Protein AF-A0A932FJI8-F1 (afdb_monomer)

Nearest PDB structures (foldseek):
  6lum-assembly1_Q  TM=9.119E-01  e=1.087E-14  Mycolicibacterium smegmatis MC2 51
  1kf6-assembly1_B  TM=9.135E-01  e=4.996E-11  Escherichia coli
  2fbw-assembly2_O  TM=8.917E-01  e=2.232E-11  Gallus gallus
  8gs8-assembly1_B  TM=8.848E-01  e=3.620E-11  Homo sapiens
  2b76-assembly2_N  TM=8.723E-01  e=9.084E-10  Escherichia coli

Mean predicted aligned error: 7.59 Å

pLDDT: mean 89.81, std 11.36, range [45.34, 98.38]

Sequence (177 aa):
MQIDLRILRYDPERDAKPHWQSYAVEADPRADRVLDLLHRVKYEHDGSLTFRRSCAHGICGSVNEAPAPQRERLQSVEERARYDDTTKCILCAACTTSCPSFWSKEAYVGPAAIVNAHRFIFDSRDEGGDERLEILAGDDGVWRCRTIFNCTDACPRGIHITQAILEVSAAIVERRQ

Solvent-accessible surface area (backbone atoms only — not comparable to full-atom values): 10841 Å² total; per-residue (Å²): 88,82,42,77,48,75,42,82,43,76,46,90,92,78,43,96,60,74,44,81,46,78,42,85,40,79,43,49,91,88,76,58,50,75,67,55,52,54,47,46,41,28,77,76,75,37,74,85,62,80,84,91,84,87,87,69,74,74,80,83,84,88,53,64,92,68,79,85,66,100,59,84,83,87,77,53,73,69,50,54,55,71,24,48,62,43,66,63,56,47,82,79,48,48,24,31,78,52,28,67,60,34,75,76,34,83,74,36,63,41,58,57,50,48,34,56,46,40,31,43,55,48,31,88,80,39,72,57,29,66,61,52,44,56,61,38,68,37,85,42,25,57,76,52,64,76,83,77,51,42,30,27,75,47,30,94,71,70,35,62,46,59,56,47,46,49,53,50,47,48,54,52,54,59,73,74,110

Structure (mmCIF, N/CA/C/O backbone):
data_AF-A0A932FJI8-F1
#
_entry.id   AF-A0A932FJI8-F1
#
loop_
_atom_site.group_PDB
_atom_site.id
_atom_site.type_symbol
_atom_site.label_atom_id
_atom_site.label_alt_id
_atom_site.label_comp_id
_atom_site.label_asym_id
_atom_site.label_entity_id
_atom_site.label_seq_id
_atom_site.pdbx_PDB_ins_code
_atom_site.Cartn_x
_atom_site.Cartn_y
_atom_site.Cartn_z
_atom_site.occupancy
_atom_site.B_iso_or_equiv
_atom_site.auth_seq_id
_atom_site.auth_comp_id
_atom_site.auth_asym_id
_atom_site.auth_atom_id
_atom_site.pdbx_PDB_model_num
ATOM 1 N N . MET A 1 1 ? 25.752 10.094 -19.053 1.00 90.19 1 MET A N 1
ATOM 2 C CA . MET A 1 1 ? 26.466 8.797 -18.972 1.00 90.19 1 MET A CA 1
ATOM 3 C C . MET A 1 1 ? 25.630 7.731 -19.654 1.00 90.19 1 MET A C 1
ATOM 5 O O . MET A 1 1 ? 24.414 7.811 -19.571 1.00 90.19 1 MET A O 1
ATOM 9 N N . GLN A 1 2 ? 26.241 6.759 -20.325 1.00 90.06 2 GLN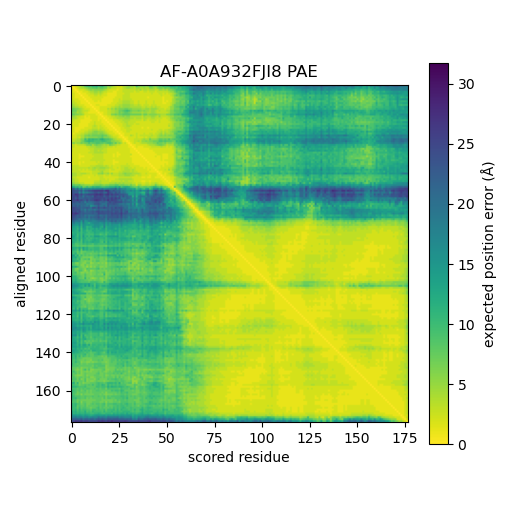 A N 1
ATOM 10 C CA . GLN A 1 2 ? 25.495 5.680 -20.978 1.00 90.06 2 GLN A CA 1
ATOM 11 C C . GLN A 1 2 ? 25.174 4.572 -19.964 1.00 90.06 2 GLN A C 1
ATOM 13 O O . GLN A 1 2 ? 26.068 4.126 -19.244 1.00 90.06 2 GLN A O 1
ATOM 18 N N . ILE A 1 3 ? 23.912 4.149 -19.893 1.00 92.62 3 ILE A N 1
ATOM 19 C CA . ILE A 1 3 ? 23.427 3.079 -19.012 1.00 92.62 3 ILE A CA 1
ATOM 20 C C . ILE A 1 3 ? 22.769 1.995 -19.867 1.00 92.62 3 ILE A C 1
ATOM 22 O O . ILE A 1 3 ? 22.041 2.313 -20.805 1.00 92.62 3 ILE A O 1
ATOM 26 N N . ASP A 1 4 ? 22.992 0.724 -19.529 1.00 93.62 4 ASP A N 1
ATOM 27 C CA . ASP A 1 4 ? 22.212 -0.384 -20.087 1.00 93.62 4 ASP A CA 1
ATOM 28 C C . ASP A 1 4 ? 20.957 -0.632 -19.236 1.00 93.62 4 ASP A C 1
ATOM 30 O O . ASP A 1 4 ? 21.032 -1.156 -18.120 1.00 93.62 4 ASP A O 1
ATOM 34 N N . LEU A 1 5 ? 19.793 -0.222 -19.745 1.00 92.88 5 LEU A N 1
ATOM 35 C CA . LEU A 1 5 ? 18.506 -0.422 -19.090 1.00 92.88 5 LEU A CA 1
ATOM 36 C C . LEU A 1 5 ? 17.909 -1.766 -19.517 1.00 92.88 5 LEU A C 1
ATOM 38 O O . LEU A 1 5 ? 17.466 -1.942 -20.652 1.00 92.88 5 LEU A O 1
ATOM 42 N N . ARG A 1 6 ? 17.859 -2.713 -18.577 1.00 95.31 6 ARG A N 1
ATOM 43 C CA . ARG A 1 6 ? 17.269 -4.041 -18.784 1.00 95.31 6 ARG A CA 1
ATOM 44 C C . ARG A 1 6 ? 15.791 -4.037 -18.413 1.00 95.31 6 ARG A C 1
ATOM 46 O O . ARG A 1 6 ? 15.445 -3.876 -17.244 1.00 95.31 6 ARG A O 1
ATOM 53 N N . ILE A 1 7 ? 14.924 -4.249 -19.399 1.00 94.12 7 ILE A N 1
ATOM 54 C CA . ILE A 1 7 ? 13.464 -4.244 -19.241 1.00 94.12 7 ILE A CA 1
ATOM 55 C C . ILE A 1 7 ? 12.924 -5.652 -19.507 1.00 94.12 7 ILE A C 1
ATOM 57 O O . ILE A 1 7 ? 13.266 -6.275 -20.513 1.00 94.12 7 ILE A O 1
ATOM 61 N N . LEU A 1 8 ? 12.071 -6.155 -18.610 1.00 94.50 8 LEU A N 1
ATOM 62 C CA . LEU A 1 8 ? 11.335 -7.401 -18.825 1.00 94.50 8 LEU A CA 1
ATOM 63 C C . LEU A 1 8 ? 10.135 -7.120 -19.740 1.00 94.50 8 LEU A C 1
ATOM 65 O O . LEU A 1 8 ? 9.272 -6.310 -19.403 1.00 94.50 8 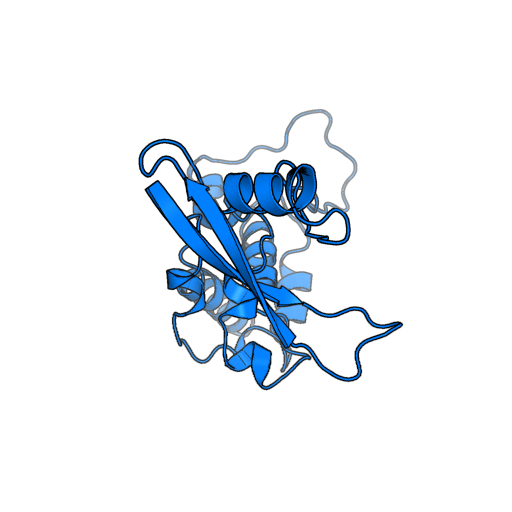LEU A O 1
ATOM 69 N N . ARG A 1 9 ? 10.100 -7.767 -20.905 1.00 95.00 9 ARG A N 1
ATOM 70 C CA . ARG A 1 9 ? 9.103 -7.586 -21.965 1.00 95.00 9 ARG A CA 1
ATOM 71 C C . ARG A 1 9 ? 8.181 -8.792 -22.055 1.00 95.00 9 ARG A C 1
ATOM 73 O O . ARG A 1 9 ? 8.599 -9.917 -21.783 1.00 95.00 9 ARG A O 1
ATOM 80 N N . TYR 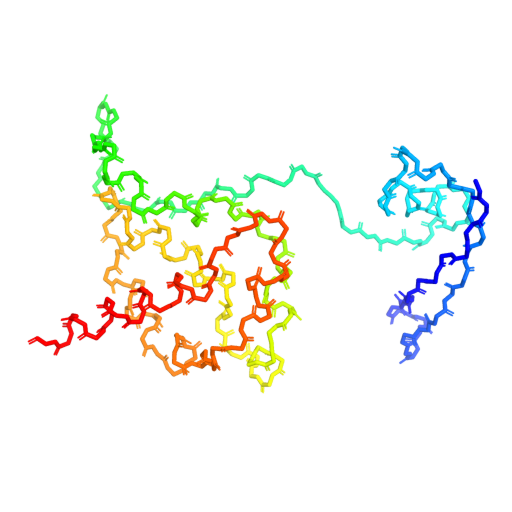A 1 10 ? 6.932 -8.528 -22.420 1.00 93.94 10 TYR A N 1
ATOM 81 C CA . TYR A 1 10 ? 5.926 -9.545 -22.686 1.00 93.94 10 TYR A CA 1
ATOM 82 C C . TYR A 1 10 ? 4.821 -8.962 -23.577 1.00 93.94 10 TYR A C 1
ATOM 84 O O . TYR A 1 10 ? 4.185 -7.977 -23.196 1.00 93.94 10 TYR A O 1
ATOM 92 N N . ASP A 1 11 ? 4.612 -9.565 -24.743 1.00 93.12 11 ASP A N 1
ATOM 93 C CA . ASP A 1 11 ? 3.477 -9.343 -25.640 1.00 93.12 11 ASP A CA 1
ATOM 94 C C . ASP A 1 11 ? 2.562 -10.584 -25.608 1.00 93.12 11 ASP A C 1
ATOM 96 O O . ASP A 1 11 ? 2.974 -11.643 -26.082 1.00 93.12 11 ASP A O 1
ATOM 100 N N . PRO A 1 12 ? 1.332 -10.501 -25.068 1.00 92.38 12 PRO A N 1
ATOM 101 C CA . PRO A 1 12 ? 0.453 -11.662 -24.927 1.00 92.38 12 PRO A CA 1
ATOM 102 C C . PRO A 1 12 ? 0.023 -12.294 -26.261 1.00 92.38 12 PRO A C 1
ATOM 104 O O . PRO A 1 12 ? -0.413 -13.443 -26.259 1.00 92.38 12 PRO A O 1
ATOM 107 N N . GLU A 1 13 ? 0.133 -11.583 -27.388 1.00 94.69 13 GLU A N 1
ATOM 108 C CA . GLU A 1 13 ? -0.219 -12.118 -28.711 1.00 94.69 13 GLU A CA 1
ATOM 109 C C . GLU A 1 13 ? 0.952 -12.848 -29.386 1.00 94.69 13 GLU A C 1
ATOM 111 O O . GLU A 1 13 ? 0.742 -13.622 -30.322 1.00 94.69 13 GLU A O 1
ATOM 116 N N . ARG A 1 14 ? 2.190 -12.603 -28.937 1.00 92.88 14 ARG A N 1
ATOM 117 C CA . ARG A 1 14 ? 3.414 -13.067 -29.617 1.00 92.88 14 ARG A CA 1
ATOM 118 C C . ARG A 1 14 ? 4.323 -13.914 -28.738 1.00 92.88 14 ARG A C 1
ATOM 120 O O . ARG A 1 14 ? 4.955 -14.847 -29.231 1.00 92.88 14 ARG A O 1
ATOM 127 N N . ASP A 1 15 ? 4.396 -13.601 -27.451 1.00 93.56 15 ASP A N 1
ATOM 128 C CA . ASP A 1 15 ? 5.354 -14.193 -26.532 1.00 93.56 15 ASP A CA 1
ATOM 129 C C . ASP A 1 15 ? 4.743 -15.355 -25.750 1.00 93.56 15 ASP A C 1
ATOM 131 O O . ASP A 1 15 ? 3.757 -15.220 -25.028 1.00 93.56 15 ASP A O 1
ATOM 135 N N . ALA A 1 16 ? 5.415 -16.505 -25.793 1.00 93.62 16 ALA A N 1
ATOM 136 C CA . ALA A 1 16 ? 5.078 -17.634 -24.927 1.00 93.62 16 ALA A CA 1
ATOM 137 C C . ALA A 1 16 ? 5.461 -17.386 -23.453 1.00 93.62 16 ALA A C 1
ATOM 139 O O . ALA A 1 16 ? 4.889 -17.992 -22.550 1.00 93.62 16 ALA A O 1
ATOM 140 N N . LYS A 1 17 ? 6.462 -16.534 -23.196 1.00 92.94 17 LYS A N 1
ATOM 141 C CA . LYS A 1 17 ? 6.949 -16.197 -21.851 1.00 92.94 17 LYS A CA 1
ATOM 142 C C . LYS A 1 17 ? 7.639 -14.829 -21.834 1.00 92.94 17 LYS A C 1
ATOM 144 O O . LYS A 1 17 ? 8.186 -14.431 -22.863 1.00 92.94 17 LYS A O 1
ATOM 149 N N . PRO A 1 18 ? 7.691 -14.148 -20.675 1.00 94.88 18 PRO A N 1
ATOM 150 C CA . PRO A 1 18 ? 8.447 -12.909 -20.541 1.00 94.88 18 PRO A CA 1
ATOM 151 C C . PRO A 1 18 ? 9.932 -13.096 -20.877 1.00 94.88 18 PRO A C 1
ATOM 153 O O . PRO A 1 18 ? 10.531 -14.123 -20.540 1.00 94.88 18 PRO A O 1
ATOM 156 N N . HIS A 1 19 ? 10.539 -12.090 -21.503 1.00 93.94 19 HIS A N 1
ATOM 157 C CA . HIS A 1 19 ? 11.947 -12.099 -21.899 1.00 93.94 19 HIS A CA 1
ATOM 158 C C . HIS A 1 19 ? 12.634 -10.767 -21.571 1.00 93.94 19 HIS A C 1
ATOM 160 O O . HIS A 1 19 ? 12.000 -9.718 -21.511 1.00 93.94 19 HIS A O 1
ATOM 166 N N . TRP A 1 20 ? 13.944 -10.799 -21.316 1.00 96.25 20 TRP A N 1
ATOM 167 C CA . TRP A 1 20 ? 14.720 -9.588 -21.036 1.00 96.25 20 TRP A CA 1
ATOM 168 C C . TRP A 1 20 ? 15.196 -8.937 -22.329 1.00 96.25 20 TRP A C 1
ATOM 170 O O . TRP A 1 20 ? 15.729 -9.619 -23.201 1.00 96.25 20 TRP A O 1
ATOM 180 N N . GLN A 1 21 ? 15.081 -7.615 -22.402 1.00 94.88 21 GLN A N 1
ATOM 181 C CA . GLN A 1 21 ? 15.639 -6.807 -23.479 1.00 94.88 21 GLN A CA 1
ATOM 182 C C . GLN A 1 21 ? 16.447 -5.644 -22.893 1.00 94.88 21 GLN A C 1
ATOM 184 O O . GLN A 1 21 ? 16.026 -5.019 -21.918 1.00 94.88 21 GLN A O 1
ATOM 189 N N . SER A 1 22 ? 17.618 -5.391 -23.474 1.00 96.06 22 SER A N 1
ATOM 190 C CA . SER A 1 22 ? 18.559 -4.343 -23.063 1.00 96.06 22 SER A CA 1
ATOM 191 C C . SER A 1 22 ? 18.460 -3.134 -23.990 1.00 96.06 22 SER A C 1
ATOM 193 O O . SER A 1 22 ? 18.358 -3.295 -25.207 1.00 96.06 22 SER A O 1
ATOM 195 N N . TYR A 1 23 ? 18.521 -1.938 -23.410 1.00 94.44 23 TYR A N 1
ATOM 196 C CA . TYR A 1 23 ? 18.521 -0.665 -24.120 1.00 94.44 23 TYR A CA 1
ATOM 197 C C . TYR A 1 23 ? 19.653 0.212 -23.607 1.00 94.44 23 TYR A C 1
ATOM 199 O O . TYR A 1 23 ? 19.655 0.616 -22.445 1.00 94.44 23 TYR A O 1
ATOM 207 N N . ALA A 1 24 ? 20.581 0.564 -24.491 1.00 94.94 24 ALA A N 1
ATOM 208 C CA . ALA A 1 24 ? 21.604 1.545 -24.174 1.00 94.94 24 ALA A CA 1
ATOM 209 C C . ALA A 1 24 ? 20.998 2.953 -24.253 1.00 94.94 24 ALA A C 1
ATOM 211 O O . ALA A 1 24 ? 20.702 3.438 -25.344 1.00 94.94 24 ALA A O 1
ATOM 212 N N . VAL A 1 25 ? 20.824 3.597 -23.099 1.00 93.62 25 VAL A N 1
ATOM 213 C CA . VAL A 1 25 ? 20.250 4.942 -22.975 1.00 93.62 25 VAL A CA 1
ATOM 214 C C . VAL A 1 25 ? 21.262 5.900 -22.368 1.00 93.62 25 VAL A C 1
ATOM 216 O O . VAL A 1 25 ? 21.991 5.561 -21.433 1.00 93.62 25 VAL A O 1
ATOM 219 N N . GLU A 1 26 ? 21.319 7.118 -22.893 1.00 93.19 26 GLU A N 1
ATOM 220 C CA . GLU A 1 26 ? 22.040 8.194 -22.226 1.00 93.19 26 GLU A CA 1
ATOM 221 C C . GLU A 1 26 ? 21.217 8.687 -21.032 1.00 93.19 26 GLU A C 1
ATOM 223 O O . GLU A 1 26 ? 19.999 8.801 -21.133 1.00 93.19 26 GLU A O 1
ATOM 228 N N . ALA A 1 27 ? 21.870 8.944 -19.899 1.00 90.75 27 ALA A N 1
ATOM 229 C CA . ALA A 1 27 ? 21.258 9.415 -18.664 1.00 90.75 27 ALA A CA 1
ATOM 230 C C . ALA A 1 27 ? 22.115 10.486 -17.974 1.00 90.75 27 ALA A C 1
ATOM 232 O O . ALA A 1 27 ? 23.333 10.330 -17.831 1.00 90.75 27 ALA A O 1
ATOM 233 N N . ASP A 1 28 ? 21.482 11.542 -17.486 1.00 90.31 28 ASP A N 1
ATOM 234 C CA . ASP A 1 28 ? 22.047 12.505 -16.554 1.00 90.31 28 ASP A CA 1
ATOM 235 C C . ASP A 1 28 ? 21.827 12.011 -15.110 1.00 90.31 28 ASP A C 1
ATOM 237 O O . ASP A 1 28 ? 20.691 11.995 -14.632 1.00 90.31 28 ASP A O 1
ATOM 241 N N . PRO A 1 29 ? 22.891 11.647 -14.369 1.00 85.25 29 PRO A N 1
ATOM 242 C CA . PRO A 1 29 ? 22.769 11.124 -13.009 1.00 85.25 29 PRO A CA 1
ATOM 243 C C . PRO A 1 29 ? 22.230 12.139 -11.989 1.00 85.25 29 PRO A C 1
ATOM 245 O O . PRO A 1 29 ? 21.912 11.752 -10.866 1.00 85.25 29 PRO A O 1
ATOM 248 N N . ARG A 1 30 ? 22.165 13.433 -12.328 1.00 85.69 30 ARG A N 1
ATOM 249 C CA . ARG A 1 30 ? 21.649 14.484 -11.439 1.00 85.69 30 ARG A CA 1
ATOM 250 C C . ARG A 1 30 ? 20.199 14.854 -11.727 1.00 85.69 30 ARG A C 1
ATOM 252 O O . ARG A 1 30 ? 19.547 15.400 -10.840 1.00 85.69 30 ARG A O 1
ATOM 259 N N . ALA A 1 31 ? 19.716 14.589 -12.938 1.00 83.06 31 ALA A N 1
ATOM 260 C CA . ALA A 1 31 ? 18.411 15.055 -13.396 1.00 83.06 31 ALA A CA 1
ATOM 261 C C . ALA A 1 31 ? 17.444 13.911 -13.723 1.00 83.06 31 ALA A C 1
ATOM 263 O O . ALA A 1 31 ? 16.261 14.013 -13.396 1.00 83.06 31 ALA A O 1
ATOM 264 N N . ASP A 1 32 ? 17.933 12.827 -14.327 1.00 85.75 32 ASP A N 1
ATOM 265 C CA . ASP A 1 32 ? 17.065 11.779 -14.851 1.00 85.75 32 ASP A CA 1
ATOM 266 C C . ASP A 1 32 ? 16.609 10.803 -13.765 1.00 85.75 32 ASP A C 1
ATOM 268 O O . ASP A 1 32 ? 17.382 10.290 -12.952 1.00 85.75 32 ASP A O 1
ATOM 272 N N . ARG A 1 33 ? 15.316 10.489 -13.799 1.00 85.06 33 ARG A N 1
ATOM 273 C CA . ARG A 1 33 ? 14.683 9.406 -13.050 1.00 85.06 33 ARG A CA 1
ATOM 274 C C . ARG A 1 33 ? 14.493 8.211 -13.974 1.00 85.06 33 ARG A C 1
ATOM 276 O O . ARG A 1 33 ? 14.486 8.325 -15.196 1.00 85.06 33 ARG A O 1
ATOM 283 N N . VAL A 1 34 ? 14.208 7.049 -13.389 1.00 85.56 34 VAL A N 1
ATOM 284 C CA . VAL A 1 34 ? 13.870 5.834 -14.157 1.00 85.56 34 VAL A CA 1
ATOM 285 C C . VAL A 1 34 ? 12.726 6.086 -15.149 1.00 85.56 34 VAL A C 1
ATOM 287 O O . VAL A 1 34 ? 12.752 5.562 -16.257 1.00 85.56 34 VAL A O 1
ATOM 290 N N . LEU A 1 35 ? 11.742 6.917 -14.786 1.00 83.44 35 LEU A N 1
ATOM 291 C CA . LEU A 1 35 ? 10.637 7.275 -15.678 1.00 83.44 35 LEU A CA 1
ATOM 292 C C . LEU A 1 35 ? 11.112 8.016 -16.937 1.00 83.44 35 LEU A C 1
ATOM 294 O O . LEU A 1 35 ? 10.604 7.726 -18.018 1.00 83.44 35 LEU A O 1
ATOM 298 N N . ASP A 1 36 ? 12.089 8.913 -16.804 1.00 87.88 36 ASP A N 1
ATOM 299 C CA . ASP A 1 36 ? 12.647 9.671 -17.926 1.00 87.88 36 ASP A CA 1
ATOM 300 C C . ASP A 1 36 ? 13.385 8.727 -18.887 1.00 87.88 36 ASP A C 1
ATOM 302 O O . ASP A 1 36 ? 13.210 8.801 -20.103 1.00 87.88 36 ASP A O 1
ATOM 306 N N . LEU A 1 37 ? 14.108 7.740 -18.345 1.00 91.62 37 LEU A N 1
ATOM 307 C CA . LEU A 1 37 ? 14.750 6.697 -19.151 1.00 91.62 37 LEU A CA 1
ATOM 308 C C . LEU A 1 37 ? 13.723 5.806 -19.867 1.00 91.62 37 LEU A C 1
ATOM 310 O O . LEU A 1 37 ? 13.898 5.489 -21.041 1.00 91.62 37 LEU A O 1
ATOM 314 N N . LEU A 1 38 ? 12.619 5.442 -19.203 1.00 89.25 38 LEU A N 1
ATOM 315 C CA . LEU A 1 38 ? 11.524 4.692 -19.832 1.00 89.25 38 LEU A CA 1
ATOM 316 C C . LEU A 1 38 ? 10.827 5.499 -20.937 1.00 89.25 38 LEU A C 1
ATOM 318 O O . LEU A 1 38 ? 10.392 4.920 -21.935 1.00 89.25 38 LEU A O 1
ATOM 322 N N . HIS A 1 39 ? 10.719 6.825 -20.789 1.00 87.62 39 HIS A N 1
ATOM 323 C CA . HIS A 1 39 ? 10.245 7.701 -21.862 1.00 87.62 39 HIS A CA 1
ATOM 324 C C . HIS A 1 39 ? 11.200 7.706 -23.045 1.00 87.62 39 HIS A C 1
ATOM 326 O O . HIS A 1 39 ? 10.722 7.501 -24.157 1.00 87.62 39 HIS A O 1
ATOM 332 N N . ARG A 1 40 ? 12.513 7.853 -22.827 1.00 92.56 40 ARG A N 1
ATOM 333 C CA . ARG A 1 40 ? 13.502 7.778 -23.915 1.00 92.56 40 ARG A CA 1
ATOM 334 C C . ARG A 1 40 ? 13.418 6.449 -24.650 1.00 92.56 40 ARG A C 1
ATOM 336 O O . ARG A 1 40 ? 13.247 6.447 -25.864 1.00 92.56 40 ARG A O 1
ATOM 343 N N . VAL A 1 41 ? 13.391 5.318 -23.934 1.00 94.81 41 VAL A N 1
ATOM 344 C CA . VAL A 1 41 ? 13.203 4.007 -24.582 1.00 94.81 41 VAL A CA 1
ATOM 345 C C . VAL A 1 41 ? 11.926 3.993 -25.419 1.00 94.81 41 VAL A C 1
ATOM 347 O O . VAL A 1 41 ? 11.982 3.627 -26.587 1.00 94.81 41 VAL A O 1
ATOM 350 N N . LYS A 1 42 ? 10.787 4.435 -24.872 1.00 92.31 42 LYS A N 1
ATOM 351 C CA . LYS A 1 42 ? 9.516 4.402 -25.606 1.00 92.31 42 LYS A CA 1
ATOM 352 C C . LYS A 1 42 ? 9.497 5.309 -26.841 1.00 92.31 42 LYS A C 1
ATOM 354 O O . LYS A 1 42 ? 8.908 4.936 -27.851 1.00 92.31 42 LYS A O 1
ATOM 359 N N . TYR A 1 43 ? 10.034 6.520 -26.740 1.00 93.12 43 TYR A N 1
ATOM 360 C CA . TYR A 1 43 ? 9.886 7.533 -27.786 1.00 93.12 43 TYR A CA 1
ATOM 361 C C . TYR A 1 43 ? 11.004 7.495 -28.828 1.00 93.12 43 TYR A C 1
ATOM 363 O O . TYR A 1 43 ? 10.758 7.864 -29.973 1.00 93.12 43 TYR A O 1
ATOM 371 N N . GLU A 1 44 ? 12.196 7.029 -28.458 1.00 94.50 44 GLU A N 1
ATOM 372 C CA . GLU A 1 44 ? 13.396 7.124 -29.297 1.00 94.50 44 GLU A CA 1
ATOM 373 C C . GLU A 1 44 ? 13.898 5.755 -29.779 1.00 94.50 44 GLU A C 1
ATOM 375 O O . GLU A 1 44 ? 14.522 5.680 -30.835 1.00 94.50 44 GLU A O 1
ATOM 380 N N . HIS A 1 45 ? 13.607 4.666 -29.054 1.00 91.94 45 HIS A N 1
ATOM 381 C CA . HIS A 1 45 ? 14.137 3.331 -29.368 1.00 91.94 45 HIS A CA 1
ATOM 382 C C . HIS A 1 45 ? 13.057 2.310 -29.757 1.00 91.94 45 HIS A C 1
ATOM 384 O O . HIS A 1 45 ? 13.193 1.632 -30.773 1.00 91.94 45 HIS A O 1
ATOM 390 N N . ASP A 1 46 ? 11.998 2.170 -28.954 1.00 92.38 46 ASP A N 1
ATOM 391 C CA . ASP A 1 46 ? 10.951 1.162 -29.134 1.00 92.38 46 ASP A CA 1
ATOM 392 C C . ASP A 1 46 ? 9.560 1.680 -28.725 1.00 92.38 46 ASP A C 1
ATOM 394 O O . ASP A 1 46 ? 9.150 1.636 -27.559 1.00 92.38 46 ASP A O 1
ATOM 398 N N . GLY A 1 47 ? 8.778 2.076 -29.733 1.00 90.69 47 GLY A N 1
ATOM 399 C CA . GLY A 1 47 ? 7.397 2.534 -29.571 1.00 90.69 47 GLY A CA 1
ATOM 400 C C . GLY A 1 47 ? 6.443 1.501 -28.960 1.00 90.69 47 GLY A C 1
ATOM 401 O O . GLY A 1 47 ? 5.426 1.897 -28.376 1.00 90.69 47 GLY A O 1
ATOM 402 N N . SER A 1 48 ? 6.771 0.205 -29.036 1.00 92.69 48 SER A N 1
ATOM 403 C CA . SER A 1 48 ? 5.960 -0.887 -28.481 1.00 92.69 48 SER A CA 1
ATOM 404 C C . SER A 1 48 ? 6.079 -1.022 -26.958 1.00 92.69 48 SER A C 1
ATOM 406 O O . SER A 1 48 ? 5.286 -1.731 -26.340 1.00 92.69 48 SER A O 1
ATOM 408 N N . LEU A 1 49 ? 7.024 -0.328 -26.310 1.00 91.88 49 LEU A N 1
ATOM 409 C CA . LEU A 1 49 ? 7.120 -0.321 -24.852 1.00 91.88 49 LEU A CA 1
ATOM 410 C C . LEU A 1 49 ? 5.893 0.370 -24.232 1.00 91.88 49 LEU A C 1
ATOM 412 O O . LEU A 1 49 ? 5.600 1.535 -24.513 1.00 91.88 49 LEU A O 1
ATOM 416 N N . THR A 1 50 ? 5.187 -0.319 -23.338 1.00 85.38 50 THR A N 1
ATOM 417 C CA . THR A 1 50 ? 4.016 0.213 -22.622 1.00 85.38 50 THR A CA 1
ATOM 418 C C . THR A 1 50 ? 4.194 0.110 -21.111 1.00 85.38 50 THR A C 1
ATOM 420 O O . THR A 1 50 ? 4.559 -0.944 -20.600 1.00 85.38 50 THR A O 1
ATOM 423 N N . PHE A 1 51 ? 3.896 1.189 -20.383 1.00 83.75 51 PHE A N 1
ATOM 424 C CA . PHE A 1 51 ? 3.915 1.245 -18.917 1.00 83.75 51 PHE A CA 1
ATOM 425 C C . PHE A 1 51 ? 2.908 2.284 -18.403 1.00 83.75 51 PHE A C 1
ATOM 427 O O . PHE A 1 51 ? 2.538 3.217 -19.121 1.00 83.75 51 PHE A O 1
ATOM 434 N N . ARG A 1 52 ? 2.451 2.129 -17.155 1.00 74.75 52 ARG A N 1
ATOM 435 C CA . ARG A 1 52 ? 1.463 3.027 -16.533 1.00 74.75 52 ARG A CA 1
ATOM 436 C C . ARG A 1 52 ? 2.148 4.209 -15.842 1.00 74.75 52 ARG A C 1
ATOM 438 O O . ARG A 1 52 ? 3.117 4.026 -15.115 1.00 74.75 52 ARG A O 1
ATOM 445 N N . ARG A 1 53 ? 1.609 5.415 -16.042 1.00 67.56 53 ARG A N 1
ATOM 446 C CA . ARG A 1 53 ? 1.993 6.656 -15.345 1.00 67.56 53 ARG A CA 1
ATOM 447 C C . ARG A 1 53 ? 0.801 7.617 -15.291 1.00 67.56 53 ARG A C 1
ATOM 449 O O . ARG A 1 53 ? -0.057 7.552 -16.167 1.00 67.56 53 ARG A O 1
ATOM 456 N N . SER A 1 54 ? 0.744 8.499 -14.296 1.00 65.38 54 SER A N 1
ATOM 457 C CA . SER A 1 54 ? -0.301 9.533 -14.159 1.00 65.38 54 SER A CA 1
ATOM 458 C C . SER A 1 54 ? 0.195 10.665 -13.233 1.00 65.38 54 SER A C 1
ATOM 460 O O . SER A 1 54 ? 1.359 11.039 -13.331 1.00 65.38 54 SER A O 1
ATOM 462 N N . CYS A 1 55 ? -0.652 11.202 -12.344 1.00 58.97 55 CYS A N 1
ATOM 463 C CA . CYS A 1 55 ? -0.364 12.306 -11.418 1.00 58.97 55 CYS A CA 1
ATOM 464 C C . CYS A 1 55 ? -0.362 11.931 -9.914 1.00 58.97 55 CYS A C 1
ATOM 466 O O . CYS A 1 55 ? 0.046 12.758 -9.111 1.00 58.97 55 CYS A O 1
ATOM 468 N N . ALA A 1 56 ? -0.786 10.713 -9.533 1.00 45.34 56 ALA A N 1
ATOM 469 C CA . ALA A 1 56 ? -0.679 10.112 -8.184 1.00 45.34 56 ALA A CA 1
ATOM 470 C C . ALA A 1 56 ? -1.376 10.823 -6.989 1.00 45.34 56 ALA A C 1
ATOM 472 O O . ALA A 1 56 ? -0.754 11.020 -5.948 1.00 45.34 56 ALA A O 1
ATOM 473 N N . HIS A 1 57 ? -2.683 11.117 -7.071 1.00 47.44 57 HIS A N 1
ATOM 474 C CA . HIS A 1 57 ? -3.445 11.724 -5.954 1.00 47.44 57 HIS A CA 1
ATOM 475 C C . HIS A 1 57 ? -4.730 10.962 -5.555 1.00 47.44 57 HIS A C 1
ATOM 477 O O . HIS A 1 57 ? -5.717 11.579 -5.175 1.00 47.44 57 HIS A O 1
ATOM 483 N N . GLY A 1 58 ? -4.749 9.627 -5.658 1.00 47.34 58 GLY A N 1
ATOM 484 C CA . GLY A 1 58 ? -5.941 8.786 -5.445 1.00 47.34 58 GLY A CA 1
ATOM 485 C C . GLY A 1 58 ? -6.642 8.949 -4.086 1.00 47.34 58 GLY A C 1
ATOM 486 O O . GLY A 1 58 ? -6.351 8.209 -3.153 1.00 47.34 58 GLY A O 1
ATOM 487 N N . ILE A 1 59 ? -7.610 9.870 -4.006 1.00 54.31 59 ILE A N 1
ATOM 488 C CA . ILE A 1 59 ? -8.448 10.142 -2.831 1.00 54.31 59 ILE A CA 1
ATOM 489 C C . ILE A 1 59 ? -9.925 10.252 -3.251 1.00 54.31 59 ILE A C 1
ATOM 491 O O . ILE A 1 59 ? -10.359 11.238 -3.835 1.00 54.31 59 ILE A O 1
ATOM 495 N N . CYS A 1 60 ? -10.700 9.218 -2.919 1.00 50.22 60 CYS A N 1
ATOM 496 C CA . CYS A 1 60 ? -12.151 9.241 -2.687 1.00 50.22 60 CYS A CA 1
ATOM 497 C C . CYS A 1 60 ? -12.494 8.053 -1.757 1.00 50.22 60 CYS A C 1
ATOM 499 O O . CYS A 1 60 ? -11.725 7.092 -1.728 1.00 50.22 60 CYS A O 1
ATOM 501 N N . GLY A 1 61 ? -13.567 8.123 -0.955 1.00 51.53 61 GLY A N 1
ATOM 502 C CA . GLY A 1 61 ? -14.019 6.963 -0.156 1.00 51.53 61 GLY A CA 1
ATOM 503 C C . GLY A 1 61 ? -14.538 7.210 1.267 1.00 51.53 61 GLY A C 1
ATOM 504 O O . GLY A 1 61 ? -14.751 6.235 1.980 1.00 51.53 61 GLY A O 1
ATOM 505 N N . SER A 1 62 ? -14.737 8.460 1.706 1.00 52.19 62 SER A N 1
ATOM 506 C CA . SER A 1 62 ? -15.472 8.719 2.957 1.00 52.19 62 SER A CA 1
ATOM 507 C C . SER A 1 62 ? -16.953 8.421 2.744 1.00 52.19 62 SER A C 1
ATOM 509 O O . SER A 1 62 ? -17.540 8.970 1.806 1.00 52.19 62 SER A O 1
ATOM 511 N N . VAL A 1 63 ? -17.549 7.601 3.607 1.00 59.75 63 VAL A N 1
ATOM 512 C CA . VAL A 1 63 ? -18.981 7.272 3.559 1.00 59.75 63 VAL A CA 1
ATOM 513 C C . VAL A 1 63 ? -19.666 7.814 4.808 1.00 59.75 63 VAL A C 1
ATOM 515 O O . VAL A 1 63 ? -19.088 7.833 5.891 1.00 59.75 63 VAL A O 1
ATOM 518 N N . ASN A 1 64 ? -20.857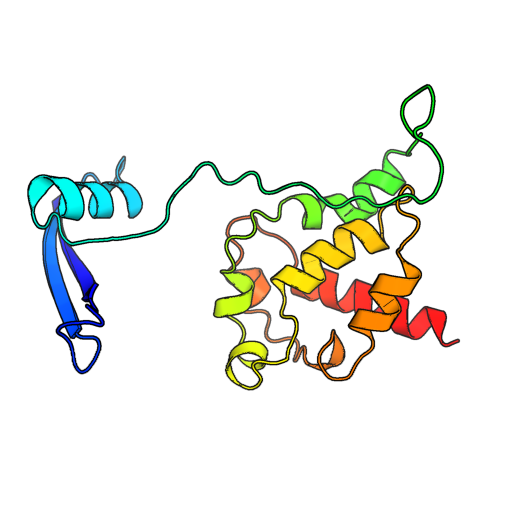 8.367 4.635 1.00 60.09 64 ASN A N 1
ATOM 519 C CA . ASN A 1 64 ? -21.728 8.852 5.701 1.00 60.09 64 ASN A CA 1
ATOM 520 C C . ASN A 1 64 ? -23.156 8.587 5.225 1.00 60.09 64 ASN A C 1
ATOM 522 O O . ASN A 1 64 ? -23.478 8.934 4.085 1.00 60.09 64 ASN A O 1
ATOM 526 N N . GLU A 1 65 ? -23.989 7.985 6.067 1.00 68.19 65 GLU A N 1
ATOM 527 C CA . GLU A 1 65 ? -25.384 7.690 5.713 1.00 68.19 65 GLU A CA 1
ATOM 528 C 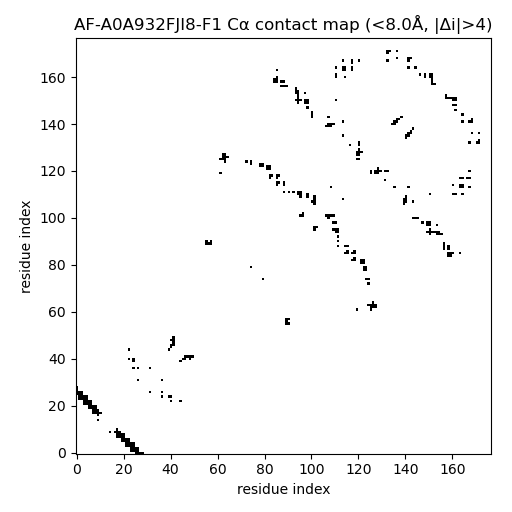C . GLU A 1 65 ? -26.284 8.916 5.924 1.00 68.19 65 GLU A C 1
ATOM 530 O O . GLU A 1 65 ? -27.324 9.063 5.278 1.00 68.19 65 GLU A O 1
ATOM 535 N N . ALA A 1 66 ? -25.856 9.847 6.782 1.00 68.19 66 ALA A N 1
ATOM 536 C CA . ALA A 1 66 ? -26.554 11.101 7.021 1.00 68.19 66 ALA A CA 1
ATOM 537 C C . ALA A 1 66 ? -26.496 12.061 5.807 1.00 68.19 66 ALA A C 1
ATOM 539 O O . ALA A 1 66 ? -25.468 12.151 5.121 1.00 68.19 66 ALA A O 1
ATOM 540 N N . PRO A 1 67 ? -27.564 12.853 5.563 1.00 73.25 67 PRO A N 1
ATOM 541 C CA . PRO A 1 67 ? -27.564 13.876 4.524 1.00 73.25 67 PRO A CA 1
ATOM 542 C C . PRO A 1 67 ? -26.404 14.861 4.706 1.00 73.25 67 PRO A C 1
ATOM 544 O O . PRO A 1 67 ? -25.984 15.163 5.826 1.00 73.25 67 PRO A O 1
ATOM 547 N N . ALA A 1 68 ? -25.889 15.372 3.584 1.00 69.94 68 ALA A N 1
ATOM 548 C CA . ALA A 1 68 ? -24.753 16.285 3.590 1.00 69.94 68 ALA A CA 1
ATOM 549 C C . ALA A 1 68 ? -25.028 17.489 4.517 1.00 69.94 68 ALA A C 1
ATOM 551 O O . ALA A 1 68 ? -26.064 18.147 4.376 1.00 69.94 68 ALA A O 1
ATOM 552 N N . PRO A 1 69 ? -24.129 17.785 5.473 1.00 74.88 69 PRO A N 1
ATOM 553 C CA . PRO A 1 69 ? -24.337 18.881 6.405 1.00 74.88 69 PRO A CA 1
ATOM 554 C C . PRO A 1 69 ? -24.290 20.229 5.674 1.00 74.88 69 PRO A C 1
ATOM 556 O O . PRO A 1 69 ? -23.593 20.391 4.675 1.00 74.88 69 PRO A O 1
ATOM 559 N N . GLN A 1 70 ? -24.994 21.233 6.206 1.00 83.19 70 GLN A N 1
ATOM 560 C CA . GLN A 1 70 ? -24.996 22.598 5.651 1.00 83.19 70 GLN A CA 1
ATOM 561 C C . GLN A 1 70 ? -23.635 23.314 5.770 1.00 83.19 70 GLN A C 1
ATOM 563 O O . GLN A 1 70 ? -23.430 24.366 5.173 1.00 83.19 70 GLN A O 1
ATOM 568 N N . ARG A 1 71 ? -22.715 22.761 6.566 1.00 84.44 71 ARG A N 1
ATOM 569 C CA . ARG A 1 71 ? -21.349 23.245 6.800 1.00 84.44 71 ARG A CA 1
ATOM 570 C C . ARG A 1 71 ? -20.401 22.057 6.942 1.00 84.44 71 ARG A C 1
ATOM 572 O O . ARG A 1 71 ? -20.851 20.923 7.072 1.00 84.44 71 ARG A O 1
ATOM 579 N N . GLU A 1 72 ? -19.101 22.314 6.973 1.00 80.50 72 GLU A N 1
ATOM 580 C CA . GLU A 1 72 ? -18.087 21.277 7.185 1.00 80.50 72 GLU A CA 1
ATOM 581 C C . GLU A 1 72 ? -18.287 20.527 8.518 1.00 80.50 72 GLU A C 1
ATOM 583 O O . GLU A 1 72 ? -18.696 21.110 9.528 1.00 80.50 72 GLU A O 1
ATOM 588 N N . ARG A 1 73 ? -18.000 19.215 8.521 1.00 84.25 73 ARG A N 1
ATOM 589 C CA . ARG A 1 73 ? -17.974 18.403 9.749 1.00 84.25 73 ARG A CA 1
ATOM 590 C C . ARG A 1 73 ? -16.789 18.846 10.607 1.00 84.25 73 ARG A C 1
ATOM 592 O O . ARG A 1 73 ? -15.673 18.941 10.101 1.00 84.25 73 ARG A O 1
ATOM 599 N N . LEU A 1 74 ? -17.038 19.096 11.889 1.00 89.50 74 LEU A N 1
ATOM 600 C CA . LEU A 1 74 ? -15.993 19.480 12.836 1.00 89.50 74 LEU A CA 1
ATOM 601 C C . LEU A 1 74 ? -15.084 18.281 13.131 1.00 89.50 74 LEU A C 1
ATOM 603 O O . LEU A 1 74 ? -15.564 17.156 13.230 1.00 89.50 74 LEU A O 1
ATOM 607 N N . GLN A 1 75 ? -13.786 18.540 13.261 1.00 92.31 75 GLN A N 1
ATOM 608 C CA . GLN A 1 75 ? -12.776 17.565 13.666 1.00 92.31 75 GLN A CA 1
ATOM 609 C C . GLN A 1 75 ? -11.648 18.309 14.388 1.00 92.31 75 GLN A C 1
ATOM 611 O O . GLN A 1 75 ? -11.220 19.369 13.922 1.00 92.31 75 GLN A O 1
ATOM 616 N N . SER A 1 76 ? -11.190 17.786 15.525 1.00 96.44 76 SER A N 1
ATOM 617 C CA . SER A 1 76 ? -10.070 18.360 16.277 1.00 96.44 76 SER A CA 1
ATOM 618 C C . SER A 1 76 ? -8.724 18.058 15.603 1.00 96.44 76 SER A C 1
ATOM 620 O O . SER A 1 76 ? -8.614 17.186 14.735 1.00 96.44 76 SER A O 1
ATOM 622 N N . VAL A 1 77 ? -7.671 18.775 16.004 1.00 96.19 77 VAL A N 1
ATOM 623 C CA . VAL A 1 77 ? -6.310 18.533 15.494 1.00 96.19 77 VAL A CA 1
ATOM 624 C C . VAL A 1 77 ? -5.828 17.137 15.892 1.00 96.19 77 VAL A C 1
ATOM 626 O O . VAL A 1 77 ? -5.227 16.434 15.084 1.00 96.19 77 VAL A O 1
ATOM 629 N N . GLU A 1 78 ? -6.142 16.710 17.111 1.00 96.44 78 GLU A N 1
ATOM 630 C CA . GLU A 1 78 ? -5.787 15.403 17.661 1.00 96.44 78 GLU A CA 1
ATOM 631 C C . GLU A 1 78 ? -6.503 14.271 16.914 1.00 96.44 78 GLU A C 1
ATOM 633 O O . GLU A 1 78 ? -5.879 13.275 16.546 1.00 96.44 78 GLU A O 1
ATOM 638 N N . GLU A 1 79 ? -7.796 14.443 16.622 1.00 92.94 79 GLU A N 1
ATOM 639 C CA . GLU A 1 79 ? -8.569 13.484 15.828 1.00 92.94 79 GLU A CA 1
ATOM 640 C C . GLU A 1 79 ? -8.014 13.353 14.406 1.00 92.94 79 GLU A C 1
ATOM 642 O O . GLU A 1 79 ? -7.879 12.245 13.888 1.00 92.94 79 GLU A O 1
ATOM 647 N N . ARG A 1 80 ? -7.636 14.476 13.780 1.00 91.88 80 ARG A N 1
ATOM 648 C CA . ARG A 1 80 ? -7.025 14.479 12.446 1.00 91.88 80 ARG A CA 1
ATOM 649 C C . ARG A 1 80 ? -5.658 13.790 12.440 1.00 91.88 80 ARG A C 1
ATOM 651 O O . ARG A 1 80 ? -5.360 13.055 11.493 1.00 91.88 80 ARG A O 1
ATOM 658 N N . ALA A 1 81 ? -4.855 14.018 13.480 1.00 93.44 81 ALA A N 1
ATOM 659 C CA . ALA A 1 81 ? -3.510 13.466 13.619 1.00 93.44 81 ALA A CA 1
ATOM 660 C C . ALA A 1 81 ? -3.509 11.936 13.754 1.00 93.44 81 ALA A C 1
ATOM 662 O O . ALA A 1 81 ? -2.572 11.285 13.291 1.00 93.44 81 ALA A O 1
ATOM 663 N N . ARG A 1 82 ? -4.579 11.346 14.310 1.00 94.56 82 ARG A N 1
ATOM 664 C CA . ARG A 1 82 ? -4.704 9.894 14.528 1.00 94.56 82 ARG A CA 1
ATOM 665 C C . ARG A 1 82 ? -4.473 9.055 13.268 1.00 94.56 82 ARG A C 1
ATOM 667 O O . ARG A 1 82 ? -3.936 7.959 13.353 1.00 94.56 82 ARG A O 1
ATOM 674 N N . TYR A 1 83 ? -4.862 9.560 12.101 1.00 94.50 83 TYR A N 1
ATOM 675 C CA . TYR A 1 83 ? -4.773 8.829 10.834 1.00 94.50 83 TYR A CA 1
ATOM 676 C C . TYR A 1 83 ? -3.922 9.545 9.771 1.00 94.50 83 TYR A C 1
ATOM 678 O O . TYR A 1 83 ? -3.902 9.132 8.603 1.00 94.50 83 TYR A O 1
ATOM 686 N N . ASP A 1 84 ? -3.173 10.583 10.169 1.00 93.56 84 ASP A N 1
ATOM 687 C CA . ASP A 1 84 ? -2.374 11.432 9.277 1.00 93.56 84 ASP A CA 1
ATOM 688 C C . ASP A 1 84 ? -1.404 10.642 8.405 1.00 93.56 84 ASP A C 1
ATOM 690 O O . ASP A 1 84 ? -1.323 10.868 7.195 1.00 93.56 84 ASP A O 1
ATOM 694 N N . ASP A 1 85 ? -0.690 9.686 8.996 1.00 96.12 85 ASP A N 1
ATOM 695 C CA . ASP A 1 85 ? 0.335 8.936 8.277 1.00 96.12 85 ASP A CA 1
ATOM 696 C C . ASP A 1 85 ? -0.261 8.139 7.108 1.00 96.12 85 ASP A C 1
ATOM 698 O O . ASP A 1 85 ? 0.210 8.216 5.971 1.00 96.12 85 ASP A O 1
ATOM 702 N N . THR A 1 86 ? -1.382 7.461 7.355 1.00 95.06 86 THR A N 1
ATOM 703 C CA . THR A 1 86 ? -2.056 6.631 6.347 1.00 95.06 86 THR A CA 1
ATOM 704 C C . THR A 1 86 ? -2.702 7.430 5.215 1.00 95.06 86 THR A C 1
ATOM 706 O O . THR A 1 86 ? -2.869 6.904 4.112 1.00 95.06 86 THR A O 1
ATOM 709 N N . THR A 1 87 ? -2.969 8.727 5.412 1.00 92.31 87 THR A N 1
ATOM 710 C CA . THR A 1 87 ? -3.496 9.606 4.348 1.00 92.31 87 THR A CA 1
ATOM 711 C C . THR A 1 87 ? -2.495 9.870 3.224 1.00 92.31 87 THR A C 1
ATOM 713 O O . THR A 1 87 ? -2.887 10.260 2.127 1.00 92.31 87 THR A O 1
ATOM 716 N N . LYS A 1 88 ? -1.202 9.609 3.458 1.00 91.62 88 LYS A N 1
ATOM 717 C CA . LYS A 1 88 ? -0.127 9.808 2.475 1.00 91.62 88 LYS A CA 1
ATOM 718 C C . LYS A 1 88 ? -0.114 8.738 1.378 1.00 91.62 88 LYS A C 1
ATOM 720 O O . LYS A 1 88 ? 0.694 8.836 0.451 1.00 91.62 88 LYS A O 1
ATOM 725 N N . CYS A 1 89 ? -0.943 7.696 1.491 1.00 92.00 89 CYS A N 1
ATOM 726 C CA . CYS A 1 89 ? -0.973 6.587 0.545 1.00 92.00 89 CYS A CA 1
ATOM 727 C C . CYS A 1 89 ? -1.326 7.077 -0.868 1.00 92.00 89 CYS A C 1
ATOM 729 O O . CYS A 1 89 ? -2.336 7.736 -1.077 1.00 92.00 89 CYS A O 1
ATOM 731 N N . ILE A 1 90 ? -0.495 6.723 -1.853 1.00 87.69 90 ILE A N 1
ATOM 732 C CA . ILE A 1 90 ? -0.691 7.084 -3.272 1.00 87.69 90 ILE A CA 1
ATOM 733 C C . ILE A 1 90 ? -1.183 5.911 -4.127 1.00 87.69 90 ILE A C 1
ATOM 735 O O . ILE A 1 90 ? -1.099 5.966 -5.351 1.00 87.69 90 ILE A O 1
ATOM 739 N N . LEU A 1 91 ? -1.620 4.820 -3.488 1.00 88.88 91 LEU A N 1
ATOM 740 C CA . LEU A 1 91 ? -2.115 3.607 -4.153 1.00 88.88 91 LEU A CA 1
ATOM 741 C C . LEU A 1 91 ? -1.148 3.024 -5.206 1.00 88.88 91 LEU A C 1
ATOM 743 O O . LEU A 1 91 ? -1.567 2.434 -6.195 1.00 88.88 91 LEU A O 1
ATOM 747 N N . CYS A 1 92 ? 0.165 3.143 -4.984 1.00 89.31 92 CYS A N 1
ATOM 748 C CA . CYS A 1 92 ? 1.182 2.613 -5.905 1.00 89.31 92 CYS A CA 1
ATOM 749 C C . CYS A 1 92 ? 1.365 1.086 -5.841 1.00 89.31 92 CYS A C 1
ATOM 751 O O . CYS A 1 92 ? 2.126 0.538 -6.630 1.00 89.31 92 CYS A O 1
ATOM 753 N N . ALA A 1 93 ? 0.722 0.416 -4.879 1.00 93.88 93 ALA A N 1
ATOM 754 C CA . ALA A 1 93 ? 0.827 -1.018 -4.595 1.00 93.88 93 ALA A CA 1
ATOM 755 C C . ALA A 1 93 ? 2.221 -1.554 -4.200 1.00 93.88 93 ALA A C 1
ATOM 757 O O . ALA A 1 93 ? 2.308 -2.733 -3.867 1.00 93.88 93 ALA A O 1
ATOM 758 N N . ALA A 1 94 ? 3.268 -0.720 -4.118 1.00 93.62 94 ALA A N 1
ATOM 759 C CA . ALA A 1 94 ? 4.637 -1.145 -3.784 1.00 93.62 94 ALA A CA 1
ATOM 760 C C . ALA A 1 94 ? 4.715 -2.018 -2.518 1.00 93.62 94 ALA A C 1
ATOM 762 O O . ALA A 1 94 ? 5.350 -3.069 -2.516 1.00 93.62 94 ALA A O 1
ATOM 763 N N . CYS A 1 95 ? 3.994 -1.626 -1.465 1.00 96.56 95 CYS A N 1
ATOM 764 C CA . CYS A 1 95 ? 3.925 -2.366 -0.207 1.00 96.56 95 CYS A CA 1
ATOM 765 C C . CYS A 1 95 ? 3.187 -3.709 -0.304 1.00 96.56 95 CYS A C 1
ATOM 767 O O . CYS A 1 95 ? 3.446 -4.618 0.479 1.00 96.56 95 CYS A O 1
ATOM 769 N N . THR A 1 96 ? 2.245 -3.832 -1.239 1.00 96.19 96 THR A N 1
ATOM 770 C CA . THR A 1 96 ? 1.466 -5.058 -1.450 1.00 96.19 96 THR A CA 1
ATOM 771 C C . THR A 1 96 ? 2.262 -6.042 -2.285 1.00 96.19 96 THR A C 1
ATOM 773 O O . THR A 1 96 ? 2.407 -7.201 -1.906 1.00 96.19 96 THR A O 1
ATOM 776 N N . THR A 1 97 ? 2.895 -5.556 -3.350 1.00 95.31 97 THR A N 1
ATOM 777 C CA . THR A 1 97 ? 3.769 -6.362 -4.202 1.00 95.31 97 THR A CA 1
ATOM 778 C C . THR A 1 97 ? 5.084 -6.747 -3.528 1.00 95.31 97 THR A C 1
ATOM 780 O O . THR A 1 97 ? 5.730 -7.668 -4.010 1.00 95.31 97 THR A O 1
ATOM 783 N N . SER A 1 98 ? 5.491 -6.098 -2.430 1.00 96.81 98 SER A N 1
ATOM 784 C CA . SER A 1 98 ? 6.665 -6.503 -1.640 1.00 96.81 98 SER A CA 1
ATOM 785 C C . SER A 1 98 ? 6.361 -7.544 -0.553 1.00 96.81 98 SER A C 1
ATOM 787 O O . SER A 1 98 ? 7.291 -8.035 0.088 1.00 96.81 98 SER A O 1
ATOM 789 N N . CYS A 1 99 ? 5.086 -7.875 -0.308 1.00 97.06 99 CYS A N 1
ATOM 790 C CA . CYS A 1 99 ? 4.659 -8.683 0.833 1.00 97.06 99 CYS A CA 1
ATOM 791 C C . CYS A 1 99 ? 4.607 -10.193 0.513 1.00 97.06 99 CYS A C 1
ATOM 793 O O . CYS A 1 99 ? 3.745 -10.616 -0.260 1.00 97.06 99 CYS A O 1
ATOM 795 N N . PRO A 1 100 ? 5.406 -11.047 1.187 1.00 96.38 100 PRO A N 1
ATOM 796 C CA . PRO A 1 100 ? 5.354 -12.497 0.970 1.00 96.38 100 PRO A CA 1
ATOM 797 C C . PRO A 1 100 ? 4.016 -13.143 1.359 1.00 96.38 100 PRO A C 1
ATOM 799 O O . PRO A 1 100 ? 3.562 -14.086 0.706 1.00 96.38 100 PRO A O 1
ATOM 802 N N . SER A 1 101 ? 3.335 -12.618 2.387 1.00 95.00 101 SER A N 1
ATOM 803 C CA . SER A 1 101 ? 1.979 -13.071 2.738 1.00 95.00 101 SER A CA 1
ATOM 804 C C . SER A 1 101 ? 0.996 -12.868 1.582 1.00 95.00 101 SER A C 1
ATOM 806 O O . SER A 1 101 ? 0.114 -13.696 1.388 1.00 95.00 101 SER A O 1
ATOM 808 N N . PHE A 1 102 ? 1.160 -11.800 0.798 1.00 95.19 102 PHE A N 1
ATOM 809 C CA . PHE A 1 102 ? 0.314 -11.529 -0.363 1.00 95.19 102 PHE A CA 1
ATOM 810 C C . PHE A 1 102 ? 0.651 -12.448 -1.543 1.00 95.19 102 PHE A C 1
ATOM 812 O O . PHE A 1 102 ? -0.247 -12.975 -2.185 1.00 95.19 102 PHE A O 1
ATOM 819 N N . TRP A 1 103 ? 1.936 -12.731 -1.782 1.00 94.56 103 TRP A N 1
ATOM 820 C CA . TRP A 1 103 ? 2.351 -13.677 -2.830 1.00 94.56 103 TRP A CA 1
ATOM 821 C C . TRP A 1 103 ? 1.821 -15.093 -2.593 1.00 94.56 103 TRP A C 1
ATOM 823 O O . TRP A 1 103 ? 1.500 -15.805 -3.539 1.00 94.56 103 TRP A O 1
ATOM 833 N N . SER A 1 104 ? 1.762 -15.509 -1.325 1.00 91.81 104 SER A N 1
ATOM 834 C CA . SER A 1 104 ? 1.355 -16.866 -0.939 1.00 91.81 104 SER A CA 1
ATOM 835 C C . SER A 1 104 ? -0.157 -17.088 -0.926 1.00 91.81 104 SER A C 1
ATOM 837 O O . SER A 1 104 ? -0.603 -18.226 -1.076 1.00 91.81 104 SER A O 1
ATOM 839 N N . LYS A 1 105 ? -0.959 -16.034 -0.745 1.00 90.00 105 LYS A N 1
ATOM 840 C CA . LYS A 1 105 ? -2.419 -16.124 -0.740 1.00 90.00 105 LYS A CA 1
ATOM 841 C C . LYS A 1 105 ? -3.018 -14.919 -1.447 1.00 90.00 105 LYS A C 1
ATOM 843 O O . LYS A 1 105 ? -3.125 -13.845 -0.866 1.00 90.00 105 LYS A O 1
ATOM 848 N N . GLU A 1 106 ? -3.521 -15.161 -2.649 1.00 82.00 106 GLU A N 1
ATOM 849 C CA . GLU A 1 106 ? -4.173 -14.148 -3.484 1.00 82.00 106 GLU A CA 1
ATOM 850 C C . GLU A 1 106 ? -5.388 -13.489 -2.810 1.00 82.00 106 GLU A C 1
ATOM 852 O O . GLU A 1 106 ? -5.659 -12.317 -3.036 1.00 82.00 106 GLU A O 1
ATOM 857 N N . ALA A 1 107 ? -6.087 -14.214 -1.930 1.00 92.00 107 ALA A N 1
ATOM 858 C CA . ALA A 1 107 ? -7.238 -13.680 -1.205 1.00 92.00 107 ALA A CA 1
ATOM 859 C C . ALA A 1 107 ? -6.870 -12.664 -0.106 1.00 92.00 107 ALA A C 1
ATOM 861 O O . ALA A 1 107 ? -7.750 -11.933 0.340 1.00 92.00 107 ALA A O 1
ATOM 862 N N . TYR A 1 108 ? -5.606 -12.603 0.346 1.00 95.94 108 TYR A N 1
ATOM 863 C CA . TYR A 1 108 ? -5.197 -11.639 1.371 1.00 95.94 108 TYR A CA 1
ATOM 864 C C . TYR A 1 108 ? -5.446 -10.211 0.876 1.00 95.94 108 TYR A C 1
ATOM 866 O O . TYR A 1 108 ? -4.877 -9.808 -0.134 1.00 95.94 108 TYR A O 1
ATOM 874 N N . VAL A 1 109 ? -6.214 -9.414 1.627 1.00 95.31 109 VAL A N 1
ATOM 875 C CA . VAL A 1 109 ? -6.536 -8.018 1.262 1.00 95.31 109 VAL A CA 1
ATOM 876 C C . VAL A 1 109 ? -5.293 -7.157 1.007 1.00 95.31 109 VAL A C 1
ATOM 878 O O . VAL A 1 109 ? -5.301 -6.250 0.175 1.00 95.31 109 VAL A O 1
ATOM 881 N N . GLY A 1 110 ? -4.198 -7.461 1.704 1.00 96.19 110 GLY A N 1
ATOM 882 C CA . GLY A 1 110 ? -2.901 -6.843 1.499 1.00 96.19 110 GLY A CA 1
ATOM 883 C C . GLY A 1 110 ? -2.683 -5.518 2.251 1.00 96.19 110 GLY A C 1
ATOM 884 O O . GLY A 1 110 ? -3.624 -4.850 2.689 1.00 96.19 110 GLY A O 1
ATOM 885 N N . PRO A 1 111 ? -1.414 -5.094 2.395 1.00 97.31 111 PRO A N 1
ATOM 886 C CA . PRO A 1 111 ? -1.043 -3.926 3.192 1.00 97.31 111 PRO A CA 1
ATOM 887 C C . PRO A 1 111 ? -1.641 -2.603 2.701 1.00 97.31 111 PRO A C 1
ATOM 889 O O . PRO A 1 111 ? -2.036 -1.776 3.518 1.00 97.31 111 PRO A O 1
ATOM 892 N N . ALA A 1 112 ? -1.728 -2.376 1.383 1.00 96.19 112 ALA A N 1
ATOM 893 C CA . ALA A 1 112 ? -2.278 -1.122 0.861 1.00 96.19 112 ALA A CA 1
ATOM 894 C C . ALA A 1 112 ? -3.771 -0.970 1.184 1.00 96.19 112 ALA A C 1
ATOM 896 O O . ALA A 1 112 ? -4.206 0.133 1.517 1.00 96.19 112 ALA A O 1
ATOM 897 N N . ALA A 1 113 ? -4.543 -2.059 1.110 1.00 95.25 113 ALA A N 1
ATOM 898 C CA . ALA A 1 113 ? -5.962 -2.049 1.450 1.00 95.25 113 ALA A CA 1
ATOM 899 C C . ALA A 1 113 ? -6.164 -1.748 2.939 1.00 95.25 113 ALA A C 1
ATOM 901 O O . ALA A 1 113 ? -6.942 -0.860 3.279 1.00 95.25 113 ALA A O 1
ATOM 902 N N . ILE A 1 114 ? -5.388 -2.399 3.816 1.00 97.62 114 ILE A N 1
ATOM 903 C CA . ILE A 1 114 ? -5.465 -2.172 5.266 1.00 97.62 114 ILE A CA 1
ATOM 904 C C . ILE A 1 114 ? -5.075 -0.733 5.625 1.00 97.62 114 ILE A C 1
ATOM 906 O O . ILE A 1 114 ? -5.757 -0.118 6.432 1.00 97.62 114 ILE A O 1
ATOM 910 N N . VAL A 1 115 ? -4.052 -0.146 4.992 1.00 97.12 115 VAL A N 1
ATOM 911 C CA . VAL A 1 115 ? -3.683 1.273 5.200 1.00 97.12 115 VAL A CA 1
ATOM 912 C C . VAL A 1 115 ? -4.819 2.222 4.811 1.00 97.12 115 VAL A C 1
ATOM 914 O O . VAL A 1 115 ? -5.078 3.200 5.507 1.00 97.12 115 VAL A O 1
ATOM 917 N N . ASN A 1 116 ? -5.518 1.947 3.709 1.00 95.06 116 ASN A N 1
ATOM 918 C CA . ASN A 1 116 ? -6.653 2.776 3.306 1.00 95.06 116 ASN A CA 1
ATOM 919 C C . ASN A 1 116 ? -7.864 2.572 4.218 1.00 95.06 116 ASN A C 1
ATOM 921 O O . ASN A 1 116 ? -8.568 3.534 4.503 1.00 95.06 116 ASN A O 1
ATOM 925 N N . ALA A 1 117 ? -8.096 1.356 4.707 1.00 95.44 117 ALA A N 1
ATOM 926 C CA . ALA A 1 117 ? -9.147 1.102 5.680 1.00 95.44 117 ALA A CA 1
ATOM 927 C C . ALA A 1 117 ? -8.834 1.761 7.029 1.00 95.44 117 ALA A C 1
ATOM 929 O O . ALA A 1 117 ? -9.704 2.429 7.573 1.00 95.44 117 ALA A O 1
ATOM 930 N N . HIS A 1 118 ? -7.589 1.667 7.510 1.00 97.50 118 HIS A N 1
ATOM 931 C CA . HIS A 1 118 ? -7.093 2.350 8.707 1.00 97.50 118 HIS A CA 1
ATOM 932 C C . HIS A 1 118 ? -7.441 3.841 8.677 1.00 97.50 118 HIS A C 1
ATOM 934 O O . HIS A 1 118 ? -7.992 4.366 9.641 1.00 97.50 118 HIS A O 1
ATOM 940 N N . ARG A 1 119 ? -7.180 4.512 7.544 1.00 93.75 119 ARG A N 1
ATOM 941 C CA . ARG A 1 119 ? -7.533 5.924 7.354 1.00 93.75 119 ARG A CA 1
ATOM 942 C C . ARG A 1 119 ? -8.990 6.217 7.724 1.00 93.75 119 ARG A C 1
ATOM 944 O O . ARG A 1 119 ? -9.231 7.241 8.344 1.00 93.75 119 ARG A O 1
ATOM 951 N N . PHE A 1 120 ? -9.935 5.371 7.313 1.00 93.38 120 PHE A N 1
ATOM 952 C CA . PHE A 1 120 ? -11.365 5.587 7.561 1.00 93.38 120 PHE A CA 1
ATOM 953 C C . PHE A 1 120 ? -11.827 5.049 8.915 1.00 93.38 120 PHE A C 1
ATOM 955 O O . PHE A 1 120 ? -12.640 5.691 9.560 1.00 93.38 120 PHE A O 1
ATOM 962 N N . ILE A 1 121 ? -11.277 3.924 9.379 1.00 96.06 121 ILE A N 1
ATOM 963 C CA . ILE A 1 121 ? -11.571 3.343 10.701 1.00 96.06 121 ILE A CA 1
ATOM 964 C C . ILE A 1 121 ? -11.268 4.342 11.824 1.00 96.06 121 ILE A C 1
ATOM 966 O O . ILE A 1 121 ? -11.965 4.370 12.832 1.00 96.06 121 ILE A O 1
ATOM 970 N N . PHE A 1 122 ? -10.232 5.165 11.650 1.00 96.31 122 PHE A N 1
ATOM 971 C CA . PHE A 1 122 ? -9.783 6.121 12.658 1.00 96.31 122 PHE A CA 1
ATOM 972 C C . PHE A 1 122 ? -10.119 7.589 12.337 1.00 96.31 122 PHE A C 1
ATOM 974 O O . PHE A 1 122 ? -9.675 8.473 13.071 1.00 96.31 122 PHE A O 1
ATOM 981 N N . ASP A 1 123 ? -10.902 7.867 11.286 1.00 94.88 123 ASP A N 1
ATOM 982 C CA . ASP A 1 123 ? -11.436 9.209 11.011 1.00 94.88 123 ASP A CA 1
ATOM 983 C C . ASP A 1 123 ? -12.723 9.423 11.818 1.00 94.88 123 ASP A C 1
ATOM 985 O O . ASP A 1 123 ? -13.722 8.753 11.575 1.00 94.88 123 ASP A O 1
ATOM 989 N N . SER A 1 124 ? -12.730 10.392 12.743 1.00 93.38 124 SER A N 1
ATOM 990 C CA . SER A 1 124 ? -13.883 10.682 13.620 1.00 93.38 124 SER A CA 1
ATOM 991 C C . SER A 1 124 ? -15.170 11.080 12.882 1.00 93.38 124 SER A C 1
ATOM 993 O O . SER A 1 124 ? -16.228 11.189 13.497 1.00 93.38 124 SER A O 1
ATOM 995 N N . ARG A 1 125 ? -15.090 11.317 11.568 1.00 89.31 125 ARG A N 1
ATOM 996 C CA . ARG A 1 125 ? -16.209 11.725 10.709 1.00 89.31 125 ARG A CA 1
ATOM 997 C C . ARG A 1 125 ? -16.775 10.589 9.851 1.00 89.31 125 ARG A C 1
ATOM 999 O O . ARG A 1 125 ? -17.701 10.852 9.084 1.00 89.31 125 ARG A O 1
ATOM 1006 N N . ASP A 1 126 ? -16.172 9.400 9.862 1.00 90.19 126 ASP A N 1
ATOM 1007 C CA . ASP A 1 126 ? -16.647 8.247 9.087 1.00 90.19 126 ASP A CA 1
ATOM 1008 C C . ASP A 1 126 ? -17.524 7.352 9.972 1.00 90.19 126 ASP A C 1
ATOM 1010 O O . ASP A 1 126 ? -17.179 7.049 11.111 1.00 90.19 126 ASP A O 1
ATOM 1014 N N . GLU A 1 127 ? -18.679 6.948 9.446 1.00 89.94 127 GLU A N 1
ATOM 1015 C CA . GLU A 1 127 ? -19.678 6.155 10.178 1.00 89.94 127 GLU A CA 1
ATOM 1016 C C . GLU A 1 127 ? -19.572 4.649 9.868 1.00 89.94 127 GLU A C 1
ATOM 1018 O O . GLU A 1 127 ? -20.212 3.834 10.520 1.00 89.94 127 GLU A O 1
ATOM 1023 N N . GLY A 1 128 ? -18.741 4.249 8.900 1.00 90.00 128 GLY A N 1
ATOM 1024 C CA . GLY A 1 128 ? -18.584 2.858 8.460 1.00 90.00 128 GLY A CA 1
ATOM 1025 C C . GLY A 1 128 ? -17.381 2.144 9.084 1.00 90.00 128 GLY A C 1
ATOM 1026 O O . GLY A 1 128 ? -16.826 1.225 8.473 1.00 90.00 128 GLY A O 1
ATOM 1027 N N . GLY A 1 129 ? -16.893 2.599 10.241 1.00 92.38 129 GLY A N 1
ATOM 1028 C CA . GLY A 1 129 ? -15.732 2.004 10.913 1.00 92.38 129 GLY A CA 1
ATOM 1029 C C . GLY A 1 129 ? -15.962 0.537 11.294 1.00 92.38 129 GLY A C 1
ATOM 1030 O O . GLY A 1 129 ? -15.115 -0.314 11.013 1.00 92.38 129 GLY A O 1
ATOM 1031 N N . ASP A 1 130 ? -17.133 0.223 11.852 1.00 92.75 130 ASP A N 1
ATOM 1032 C CA . ASP A 1 130 ? -17.467 -1.124 12.332 1.00 92.75 130 ASP A CA 1
ATOM 1033 C C . ASP A 1 130 ? -17.589 -2.157 11.210 1.00 92.75 130 ASP A C 1
ATOM 1035 O O . ASP A 1 130 ? -17.092 -3.278 11.355 1.00 92.75 130 ASP A O 1
ATOM 1039 N N . GLU A 1 131 ? -18.191 -1.773 10.082 1.00 93.00 131 GLU A N 1
ATOM 1040 C CA . GLU A 1 131 ? -18.289 -2.617 8.887 1.00 93.00 131 GLU A CA 1
ATOM 1041 C C . GLU A 1 131 ? -16.889 -2.939 8.344 1.00 93.00 131 GLU A C 1
ATOM 1043 O O . GLU A 1 131 ? -16.560 -4.093 8.064 1.00 93.00 131 GLU A O 1
ATOM 1048 N N . ARG A 1 132 ? -16.004 -1.935 8.275 1.00 95.12 132 ARG A N 1
ATOM 1049 C CA . ARG A 1 132 ? -14.616 -2.136 7.833 1.00 95.12 132 ARG A CA 1
ATOM 1050 C C . ARG A 1 132 ? -13.841 -3.051 8.776 1.00 95.12 132 ARG A C 1
ATOM 1052 O O . ARG A 1 132 ? -13.097 -3.908 8.303 1.00 95.12 132 ARG A O 1
ATOM 1059 N N . LEU A 1 133 ? -14.007 -2.890 10.089 1.00 96.94 133 LEU A N 1
ATOM 1060 C CA . LEU A 1 133 ? -13.382 -3.770 11.079 1.00 96.94 133 LEU A CA 1
ATOM 1061 C C . LEU A 1 133 ? -13.887 -5.212 10.952 1.00 96.94 133 LEU A C 1
ATOM 1063 O O . LEU A 1 133 ? -13.087 -6.135 11.062 1.00 96.94 133 LEU A O 1
ATOM 1067 N N . GLU A 1 134 ? -15.177 -5.417 10.679 1.00 95.50 134 GLU A N 1
ATOM 1068 C CA . GLU A 1 134 ? -15.755 -6.749 10.471 1.00 95.50 134 GLU A CA 1
ATOM 1069 C C . GLU A 1 134 ? -15.189 -7.430 9.219 1.00 95.50 134 GLU A C 1
ATOM 1071 O O . GLU A 1 134 ? -14.728 -8.570 9.296 1.00 95.50 134 GLU A O 1
ATOM 1076 N N . ILE A 1 135 ? -15.110 -6.702 8.100 1.00 95.00 135 ILE A N 1
ATOM 1077 C CA . ILE A 1 135 ? -14.481 -7.187 6.863 1.00 95.00 135 ILE A CA 1
ATOM 1078 C C . ILE A 1 135 ? -13.017 -7.578 7.119 1.00 95.00 135 ILE A C 1
ATOM 1080 O O . ILE A 1 135 ? -12.564 -8.650 6.713 1.00 95.00 135 ILE A O 1
ATOM 1084 N N . LEU A 1 136 ? -12.263 -6.725 7.817 1.00 97.19 136 LEU A N 1
ATOM 1085 C CA . LEU A 1 136 ? -10.842 -6.953 8.095 1.00 97.19 136 LEU A CA 1
ATOM 1086 C C . LEU A 1 136 ? -10.573 -8.000 9.180 1.00 97.19 136 LEU A C 1
ATOM 1088 O O . LEU A 1 136 ? -9.441 -8.477 9.283 1.00 97.19 136 LEU A O 1
ATOM 1092 N N . ALA A 1 137 ? -11.583 -8.371 9.964 1.00 97.06 137 ALA A N 1
ATOM 1093 C CA . ALA A 1 137 ? -11.487 -9.425 10.963 1.00 97.06 137 ALA A CA 1
ATOM 1094 C C . ALA A 1 137 ? -11.573 -10.840 10.368 1.00 97.06 137 ALA A C 1
ATOM 1096 O O . ALA A 1 137 ? -11.322 -11.798 11.103 1.00 97.06 137 ALA A O 1
ATOM 1097 N N . GLY A 1 138 ? -11.914 -10.977 9.081 1.00 94.94 138 GLY A N 1
ATOM 1098 C CA . GLY A 1 138 ? -11.945 -12.259 8.376 1.00 94.94 138 GLY A CA 1
ATOM 1099 C C . GLY A 1 138 ? -10.563 -12.905 8.197 1.00 94.94 138 GLY A C 1
ATOM 1100 O O . GLY A 1 138 ? -9.522 -12.265 8.359 1.00 94.94 138 GLY A O 1
ATOM 1101 N N . ASP A 1 139 ? -10.551 -14.183 7.811 1.00 92.88 139 ASP A N 1
ATOM 1102 C CA . ASP A 1 139 ? -9.332 -15.005 7.672 1.00 92.88 139 ASP A CA 1
ATOM 1103 C C . ASP A 1 139 ? -8.315 -14.447 6.669 1.00 92.88 139 ASP A C 1
ATOM 1105 O O . ASP A 1 139 ? -7.110 -14.680 6.788 1.00 92.88 139 ASP A O 1
ATOM 1109 N N . ASP A 1 140 ? -8.801 -13.714 5.670 1.00 95.19 140 ASP A N 1
ATOM 1110 C CA . ASP A 1 140 ? -7.993 -13.070 4.640 1.00 95.19 140 ASP A CA 1
ATOM 1111 C C . ASP A 1 140 ? -7.767 -11.566 4.910 1.00 95.19 140 ASP A C 1
ATOM 1113 O O . ASP A 1 140 ? -7.253 -10.847 4.053 1.00 95.19 140 ASP A O 1
ATOM 1117 N N . GLY A 1 141 ? -8.116 -11.098 6.112 1.00 95.50 141 GLY A N 1
ATOM 1118 C CA . GLY A 1 141 ? -7.897 -9.744 6.610 1.00 95.50 141 GLY A CA 1
ATOM 1119 C C . GLY A 1 141 ? -6.565 -9.581 7.351 1.00 95.50 141 GLY A C 1
ATOM 1120 O O . GLY A 1 141 ? -5.530 -10.110 6.935 1.00 95.50 141 GLY A O 1
ATOM 1121 N N . VAL A 1 142 ? -6.562 -8.842 8.466 1.00 97.06 142 VAL A N 1
ATOM 1122 C CA . VAL A 1 142 ? -5.317 -8.454 9.169 1.00 97.06 142 VAL A CA 1
ATOM 1123 C C . VAL A 1 142 ? -4.500 -9.641 9.693 1.00 97.06 142 VAL A C 1
ATOM 1125 O O . VAL A 1 142 ? -3.273 -9.561 9.773 1.00 97.06 142 VAL A O 1
ATOM 1128 N N . TRP A 1 143 ? -5.146 -10.776 9.971 1.00 96.25 143 TRP A N 1
ATOM 1129 C CA . TRP A 1 143 ? -4.528 -11.954 10.591 1.00 96.25 143 TRP A CA 1
ATOM 1130 C C . TRP A 1 143 ? -3.508 -12.681 9.707 1.00 96.25 143 TRP A C 1
ATOM 1132 O O . TRP A 1 143 ? -2.722 -13.493 10.198 1.00 96.25 143 TRP A O 1
ATOM 1142 N N . ARG A 1 144 ? -3.465 -12.384 8.403 1.00 96.06 144 ARG A N 1
ATOM 1143 C CA . ARG A 1 144 ? -2.426 -12.912 7.501 1.00 96.06 144 ARG A CA 1
ATOM 1144 C C . ARG A 1 144 ? -1.107 -12.156 7.573 1.00 96.06 144 ARG A C 1
ATOM 1146 O O . ARG A 1 144 ? -0.097 -12.637 7.039 1.00 96.06 144 ARG A O 1
ATOM 1153 N N . CYS A 1 145 ? -1.089 -10.986 8.203 1.00 96.50 145 CYS A N 1
ATOM 1154 C CA . CYS A 1 145 ? 0.140 -10.246 8.414 1.00 96.50 145 CYS A CA 1
ATOM 1155 C C . CYS A 1 145 ? 1.089 -11.057 9.306 1.00 96.50 145 CYS A C 1
ATOM 1157 O O . CYS A 1 145 ? 0.743 -11.462 10.411 1.00 96.50 145 CYS A O 1
ATOM 1159 N N . ARG A 1 146 ? 2.309 -11.294 8.819 1.00 96.75 146 ARG A N 1
ATOM 1160 C CA . ARG A 1 146 ? 3.376 -11.988 9.561 1.00 96.75 146 ARG A CA 1
ATOM 1161 C C . ARG A 1 146 ? 4.469 -11.036 10.045 1.00 96.75 146 ARG A C 1
ATOM 1163 O O . ARG A 1 146 ? 5.597 -11.470 10.237 1.00 96.75 146 ARG A O 1
ATOM 1170 N N . THR A 1 147 ? 4.150 -9.741 10.154 1.00 96.94 147 THR A N 1
ATOM 1171 C CA . THR A 1 147 ? 5.063 -8.692 10.649 1.00 96.94 147 THR A CA 1
ATOM 1172 C C . THR A 1 147 ? 6.454 -8.761 10.004 1.00 96.94 147 THR A C 1
ATOM 1174 O O . THR A 1 147 ? 7.468 -8.788 10.689 1.00 96.94 147 THR A O 1
ATOM 1177 N N . ILE A 1 148 ? 6.490 -8.844 8.667 1.00 97.00 148 ILE A N 1
ATOM 1178 C CA . ILE A 1 148 ? 7.726 -8.998 7.869 1.00 97.00 148 ILE A CA 1
ATOM 1179 C C . ILE A 1 148 ? 8.401 -7.641 7.594 1.00 97.00 148 ILE A C 1
ATOM 1181 O O . ILE A 1 148 ? 9.579 -7.596 7.274 1.00 97.00 148 ILE A O 1
ATOM 1185 N N . PHE A 1 149 ? 7.667 -6.530 7.714 1.00 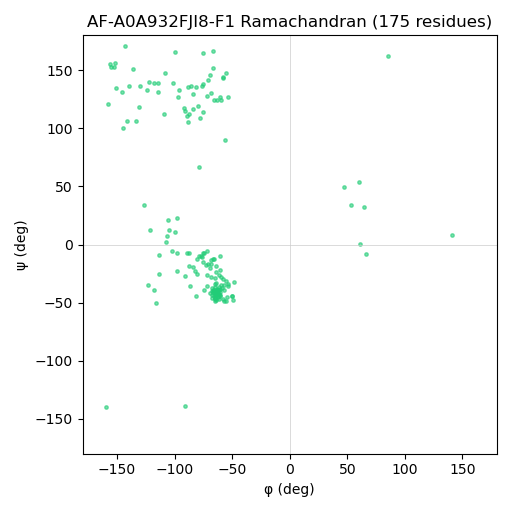97.44 149 PHE A N 1
ATOM 1186 C CA . PHE A 1 149 ? 8.134 -5.150 7.493 1.00 97.44 149 PHE A CA 1
ATOM 1187 C C . PHE A 1 149 ? 8.535 -4.751 6.060 1.00 97.44 149 PHE A C 1
ATOM 1189 O O . PHE A 1 149 ? 8.600 -3.553 5.793 1.00 97.44 149 PHE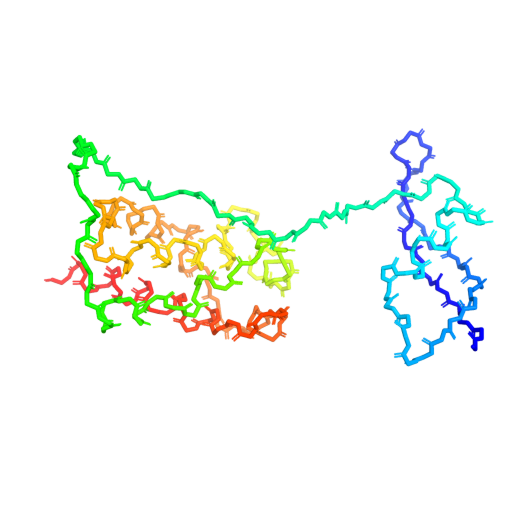 A O 1
ATOM 1196 N N . ASN A 1 150 ? 8.613 -5.681 5.097 1.00 97.62 150 ASN A N 1
ATOM 1197 C CA . ASN A 1 150 ? 8.818 -5.360 3.668 1.00 97.62 150 ASN A CA 1
ATOM 1198 C C . ASN A 1 150 ? 7.891 -4.257 3.125 1.00 97.62 150 ASN A C 1
ATOM 1200 O O . ASN A 1 150 ? 8.237 -3.545 2.184 1.00 97.62 150 ASN A O 1
ATOM 1204 N N . CYS A 1 151 ? 6.670 -4.158 3.652 1.00 97.75 151 CYS A N 1
ATOM 1205 C CA . CYS A 1 151 ? 5.704 -3.148 3.243 1.00 97.75 151 CYS A CA 1
ATOM 1206 C C . CYS A 1 151 ? 6.111 -1.736 3.687 1.00 97.75 151 CYS A C 1
ATOM 1208 O O . CYS A 1 151 ? 5.965 -0.802 2.898 1.00 97.75 151 CYS A O 1
ATOM 1210 N N . THR A 1 152 ? 6.617 -1.594 4.915 1.00 97.38 152 THR A N 1
ATOM 1211 C CA . THR A 1 152 ? 7.117 -0.328 5.460 1.00 97.38 152 THR A CA 1
ATOM 1212 C C . THR A 1 152 ? 8.343 0.126 4.668 1.00 97.38 152 THR A C 1
ATOM 1214 O O . THR A 1 152 ? 8.352 1.246 4.165 1.00 97.38 152 THR A O 1
ATOM 1217 N N . ASP A 1 153 ? 9.307 -0.771 4.447 1.00 97.12 153 ASP A N 1
ATOM 1218 C CA . ASP A 1 153 ? 10.547 -0.454 3.722 1.00 97.12 153 ASP A CA 1
ATOM 1219 C C . ASP A 1 153 ? 10.298 -0.095 2.251 1.00 97.12 153 ASP A C 1
ATOM 1221 O O . ASP A 1 153 ? 10.934 0.798 1.695 1.00 97.12 153 ASP A O 1
ATOM 1225 N N . ALA A 1 154 ? 9.335 -0.761 1.607 1.00 96.62 154 ALA A N 1
ATOM 1226 C CA . ALA A 1 154 ? 8.991 -0.500 0.212 1.00 96.62 154 ALA A CA 1
ATOM 1227 C C . ALA A 1 154 ? 8.158 0.777 0.008 1.00 96.62 154 ALA A C 1
ATOM 1229 O O . ALA A 1 154 ? 7.914 1.161 -1.138 1.00 96.62 154 ALA A O 1
ATOM 1230 N N . CYS A 1 155 ? 7.650 1.413 1.070 1.00 96.25 155 CYS A N 1
ATOM 1231 C CA . CYS A 1 155 ? 6.738 2.540 0.928 1.00 96.25 155 CYS A CA 1
ATOM 1232 C C . CYS A 1 155 ? 7.485 3.819 0.502 1.00 96.25 155 CYS A C 1
ATOM 1234 O O . CYS A 1 155 ? 8.193 4.413 1.316 1.00 96.25 155 CYS A O 1
ATOM 1236 N N . PRO A 1 156 ? 7.243 4.372 -0.706 1.00 92.56 156 PRO A N 1
ATOM 1237 C CA . PRO A 1 156 ? 7.930 5.587 -1.160 1.00 92.56 156 PRO A CA 1
ATOM 1238 C C . PRO A 1 156 ? 7.458 6.857 -0.432 1.00 92.56 156 PRO A C 1
ATOM 1240 O O . P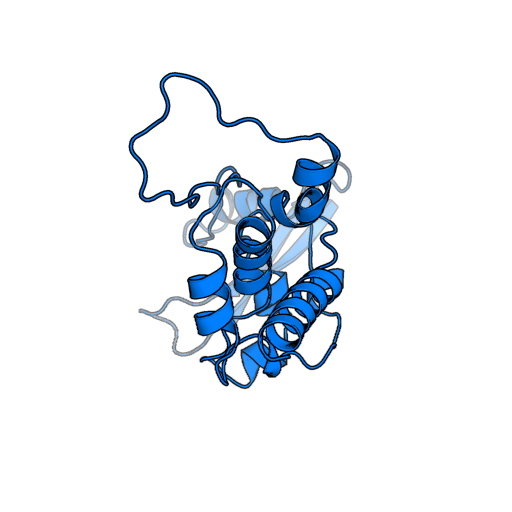RO A 1 156 ? 7.969 7.947 -0.673 1.00 92.56 156 PRO A O 1
ATOM 1243 N N . ARG A 1 157 ? 6.429 6.738 0.416 1.00 94.31 157 ARG A N 1
ATOM 1244 C CA . ARG A 1 157 ? 5.847 7.835 1.198 1.00 94.31 157 ARG A CA 1
ATOM 1245 C C . ARG A 1 157 ? 6.196 7.756 2.685 1.00 94.31 157 ARG A C 1
ATOM 1247 O O . ARG A 1 157 ? 5.732 8.613 3.430 1.00 94.31 157 ARG A O 1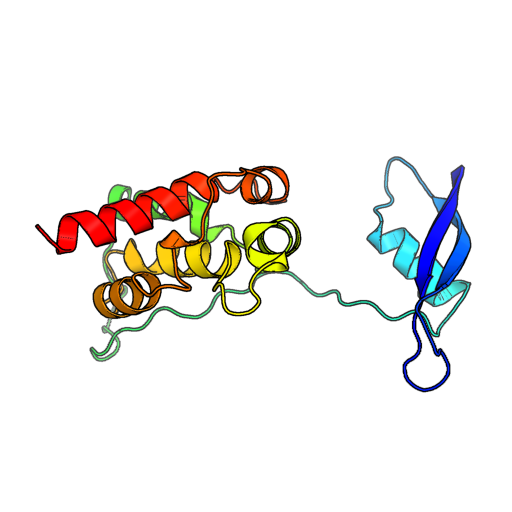
ATOM 1254 N N . GLY A 1 158 ? 6.993 6.761 3.093 1.00 95.50 158 GLY A N 1
ATOM 1255 C CA . GLY A 1 158 ? 7.436 6.590 4.479 1.00 95.50 158 GLY A CA 1
ATOM 1256 C C . GLY A 1 158 ? 6.300 6.300 5.461 1.00 95.50 158 GLY A C 1
ATOM 1257 O O . GLY A 1 158 ? 6.361 6.751 6.598 1.00 95.50 158 GLY A O 1
ATOM 1258 N N . ILE A 1 159 ? 5.247 5.610 5.011 1.00 97.25 159 ILE A N 1
ATOM 1259 C CA . ILE A 1 159 ? 4.115 5.231 5.867 1.00 97.25 159 ILE A CA 1
ATOM 1260 C C . ILE A 1 159 ? 4.537 4.051 6.746 1.00 97.25 159 ILE A C 1
ATOM 1262 O O . ILE A 1 159 ? 5.099 3.074 6.243 1.00 97.25 159 ILE A O 1
ATOM 1266 N N . HIS A 1 160 ? 4.196 4.090 8.031 1.00 97.88 160 HIS A N 1
ATOM 1267 C CA . HIS A 1 160 ? 4.446 3.020 8.997 1.00 97.88 160 HIS A CA 1
ATOM 1268 C C . HIS A 1 160 ? 3.404 1.905 8.840 1.00 97.88 160 HIS A C 1
ATOM 1270 O O . HIS A 1 160 ? 2.559 1.659 9.696 1.00 97.88 160 HIS A O 1
ATOM 1276 N N . ILE A 1 161 ? 3.445 1.213 7.700 1.00 98.31 161 ILE A N 1
ATOM 1277 C CA . ILE A 1 161 ? 2.388 0.284 7.276 1.00 98.31 161 ILE A CA 1
ATOM 1278 C C . ILE A 1 161 ? 2.183 -0.862 8.268 1.00 98.31 161 ILE A C 1
ATOM 1280 O O . ILE A 1 161 ? 1.046 -1.207 8.578 1.00 98.31 161 ILE A O 1
ATOM 1284 N N . THR A 1 162 ? 3.265 -1.454 8.778 1.00 98.25 162 THR A N 1
ATOM 1285 C CA . THR A 1 162 ? 3.142 -2.545 9.760 1.00 98.25 162 THR A CA 1
ATOM 1286 C C . THR A 1 162 ? 2.478 -2.063 11.050 1.00 98.25 162 THR A C 1
ATOM 1288 O O . THR A 1 162 ? 1.640 -2.776 11.590 1.00 98.25 162 THR A O 1
ATOM 1291 N N . GLN A 1 163 ? 2.780 -0.840 11.498 1.00 98.19 163 GLN A N 1
ATOM 1292 C CA . GLN A 1 163 ? 2.127 -0.234 12.658 1.00 98.19 163 GLN A CA 1
ATOM 1293 C C . GLN A 1 163 ? 0.630 -0.024 12.402 1.00 98.19 163 GLN A C 1
ATOM 1295 O O . GLN A 1 163 ? -0.175 -0.489 13.199 1.00 98.19 163 GLN A O 1
ATOM 1300 N N . ALA A 1 164 ? 0.247 0.547 11.256 1.00 98.31 164 ALA A N 1
ATOM 1301 C CA . ALA A 1 164 ? -1.164 0.727 10.900 1.00 98.31 164 ALA A CA 1
ATOM 1302 C C . ALA A 1 164 ? -1.943 -0.606 10.881 1.00 98.31 164 ALA A C 1
ATOM 1304 O O . ALA A 1 164 ? -3.082 -0.677 11.335 1.00 98.31 164 ALA A O 1
ATOM 1305 N N . ILE A 1 165 ? -1.332 -1.697 10.394 1.00 98.38 165 ILE A N 1
ATOM 1306 C CA . ILE A 1 165 ? -1.953 -3.034 10.437 1.00 98.38 165 ILE A CA 1
ATOM 1307 C C . ILE A 1 165 ? -2.151 -3.504 11.886 1.00 98.38 165 ILE A C 1
ATOM 1309 O O . ILE A 1 165 ? -3.196 -4.074 12.206 1.00 98.38 165 ILE A O 1
ATOM 1313 N N . LEU A 1 166 ? -1.169 -3.278 12.763 1.00 98.06 166 LEU A N 1
ATOM 1314 C CA . LEU A 1 166 ? -1.260 -3.645 14.178 1.00 98.06 166 LEU A CA 1
ATOM 1315 C C . LEU A 1 166 ? -2.305 -2.807 14.925 1.00 98.06 166 LEU A C 1
ATOM 1317 O O . LEU A 1 166 ? -3.034 -3.363 15.736 1.00 98.06 166 LEU A O 1
ATOM 1321 N N . GLU A 1 167 ? -2.437 -1.519 14.611 1.00 98.12 167 GLU A N 1
ATOM 1322 C CA . GLU A 1 167 ? -3.461 -0.632 15.181 1.00 98.12 167 GLU A CA 1
ATOM 1323 C C . GLU A 1 167 ? -4.876 -1.083 14.793 1.00 98.12 167 GLU A C 1
ATOM 1325 O O . GLU A 1 167 ? -5.750 -1.183 15.653 1.00 98.12 167 GLU A O 1
ATOM 1330 N N . VAL A 1 168 ? -5.100 -1.466 13.528 1.00 98.12 168 VAL A N 1
ATOM 1331 C CA . VAL A 1 168 ? -6.376 -2.084 13.116 1.00 98.12 168 VAL A CA 1
ATOM 1332 C C . VAL A 1 168 ? -6.595 -3.424 13.824 1.00 98.12 168 VAL A C 1
ATOM 1334 O O . VAL A 1 168 ? -7.702 -3.711 14.272 1.00 98.12 168 VAL A O 1
ATOM 1337 N N . SER A 1 169 ? -5.551 -4.246 13.953 1.00 97.69 169 SER A N 1
ATOM 1338 C CA . SER A 1 169 ? -5.647 -5.537 14.649 1.00 97.69 169 SER A CA 1
ATOM 1339 C C . SER A 1 169 ? -6.038 -5.356 16.118 1.00 97.69 169 SER A C 1
ATOM 1341 O O . SER A 1 169 ? -6.902 -6.078 16.609 1.00 97.69 169 SER A O 1
ATOM 1343 N N . ALA A 1 170 ? -5.447 -4.370 16.799 1.00 97.62 170 ALA A N 1
ATOM 1344 C CA . ALA A 1 170 ? -5.784 -4.008 18.171 1.00 97.62 170 ALA A CA 1
ATOM 1345 C C . ALA A 1 170 ? -7.244 -3.551 18.282 1.00 97.62 170 ALA A C 1
ATOM 1347 O O . ALA A 1 170 ? -7.975 -4.097 19.101 1.00 97.62 170 ALA A O 1
ATOM 1348 N N . ALA A 1 171 ? -7.705 -2.669 17.388 1.00 97.06 171 ALA A N 1
ATOM 1349 C CA . ALA A 1 171 ? -9.098 -2.218 17.363 1.00 97.06 171 ALA A CA 1
ATOM 1350 C C . ALA A 1 171 ? -10.102 -3.377 17.183 1.00 97.06 171 ALA A C 1
ATOM 1352 O O . ALA A 1 171 ? -11.161 -3.389 17.809 1.00 97.06 171 ALA A O 1
ATOM 1353 N N . ILE A 1 172 ? -9.766 -4.392 16.372 1.00 97.19 172 ILE A N 1
ATOM 1354 C CA . ILE A 1 172 ? -10.599 -5.599 16.222 1.00 97.19 172 ILE A CA 1
ATOM 1355 C C . ILE A 1 172 ? -10.642 -6.415 17.523 1.00 97.19 172 ILE A C 1
ATOM 1357 O O . ILE A 1 172 ? -11.697 -6.945 17.875 1.00 97.19 172 ILE A O 1
ATOM 1361 N N . VAL A 1 173 ? -9.514 -6.549 18.228 1.00 95.88 173 VAL A N 1
ATOM 1362 C CA . VAL A 1 173 ? -9.452 -7.279 19.507 1.00 95.88 173 VAL A CA 1
ATOM 1363 C C . VAL A 1 173 ? -10.225 -6.541 20.596 1.00 95.88 173 VAL A C 1
ATOM 1365 O O . VAL A 1 173 ? -11.005 -7.173 21.301 1.00 95.88 173 VAL A O 1
ATOM 1368 N N . GLU A 1 174 ? -10.038 -5.228 20.712 1.00 93.56 174 GLU A N 1
ATOM 1369 C CA . GLU A 1 174 ? -10.701 -4.378 21.708 1.00 93.56 174 GLU A CA 1
ATOM 1370 C C . GLU A 1 174 ? -12.225 -4.406 21.558 1.00 93.56 174 GLU A C 1
ATOM 1372 O O . GLU A 1 174 ? -12.927 -4.508 22.555 1.00 93.56 174 GLU A O 1
ATOM 1377 N N . ARG A 1 175 ? -12.749 -4.429 20.324 1.00 86.56 175 ARG A N 1
ATOM 1378 C CA . ARG A 1 175 ? -14.195 -4.553 20.058 1.00 86.56 175 ARG A CA 1
ATOM 1379 C C . ARG A 1 175 ? -14.800 -5.884 20.535 1.00 86.56 175 ARG A C 1
ATOM 1381 O O . ARG A 1 175 ? -16.013 -5.974 20.703 1.00 86.56 175 ARG A O 1
ATOM 1388 N N . ARG A 1 176 ? -13.994 -6.942 20.676 1.00 76.06 176 ARG A N 1
ATOM 1389 C CA . ARG A 1 176 ? -14.461 -8.280 21.089 1.00 76.06 176 ARG A CA 1
ATOM 1390 C C . ARG A 1 176 ? -14.467 -8.482 22.610 1.00 76.06 176 ARG A C 1
ATOM 1392 O O . ARG A 1 176 ? -14.927 -9.540 23.042 1.00 76.06 176 ARG A O 1
ATOM 1399 N N . GLN A 1 177 ? -13.924 -7.538 23.382 1.00 58.31 177 GLN A N 1
ATOM 1400 C CA . GLN A 1 177 ? -13.918 -7.550 24.852 1.00 58.31 177 GLN A CA 1
ATOM 1401 C C . GLN A 1 177 ? -15.113 -6.776 25.405 1.00 58.31 177 GLN A C 1
ATOM 1403 O O . GLN A 1 177 ? -15.635 -7.221 26.451 1.00 58.31 177 GLN A O 1
#

Secondary structure (DSSP, 8-state):
-EEEEEEEE--TTT-SS-EEEEEEEE--TTT--HHHHHHHIIIII-TT----------------SSPPPSSPPP--HHHHHTTTTGGG-----HHHHT-HHHHH-TT---HHHHHHHHHHHT-TT-S-HHHHHHHHTSTTSGGG-----HHHHT-TT---HHHHHHHHHHHHHHTT-

Radius of gyration: 20.85 Å; Cα contacts (8 Å, |Δi|>4): 209; chains: 1; bounding box: 54×41×54 Å

Foldseek 3Di:
DWDWDWDFDDDPVPDPDIDIDTDTDDDDPVPDDPVNRLVCCCPPPNVPDDDDDDDQQDDDDADDPDDDDPDDDDDDPVLCVQLVLLNLDSVPCQLFVQDPLCVVDVLQCGLNNLSVLLNQLSRPRGPCNVVSLVVQVDPSHLVSDPLPCSSQVRDPSNRPSSVSSVVSVVVSVVVVD